Protein AF-0000000067000518 (afdb_homodimer)

Radius of gyration: 17.2 Å; Cα contacts (8 Å, |Δi|>4): 431; chains: 2; bounding box: 37×49×41 Å

Structure (mmCIF, N/CA/C/O backbone):
data_AF-0000000067000518-model_v1
#
loop_
_entity.id
_entity.type
_entity.pdbx_description
1 polymer 'Stress responsive A/B barrel domain protein'
#
loop_
_atom_site.group_PDB
_atom_site.id
_atom_site.type_symbol
_atom_site.label_atom_id
_atom_site.label_alt_id
_atom_site.label_comp_id
_atom_site.label_asym_id
_atom_site.label_entity_id
_atom_site.label_seq_id
_atom_site.pdbx_PDB_ins_code
_atom_site.Cartn_x
_atom_site.Cartn_y
_atom_site.Cartn_z
_atom_site.occupancy
_atom_site.B_iso_or_equiv
_atom_site.auth_seq_id
_atom_site.auth_comp_id
_atom_site.auth_asym_id
_atom_site.auth_atom_id
_atom_site.pdbx_PDB_model_num
ATOM 1 N N . MET A 1 1 ? 14.891 7.277 -19.719 1 39.06 1 MET A N 1
ATOM 2 C CA . MET A 1 1 ? 15.07 6.496 -18.484 1 39.06 1 MET A CA 1
ATOM 3 C C . MET A 1 1 ? 13.836 6.594 -17.594 1 39.06 1 MET A C 1
ATOM 5 O O . MET A 1 1 ? 13.359 7.691 -17.312 1 39.06 1 MET A O 1
ATOM 9 N N . SER A 1 2 ? 12.891 5.719 -17.641 1 51.25 2 SER A N 1
ATOM 10 C CA . SER A 1 2 ? 11.578 5.938 -17.047 1 51.25 2 SER A CA 1
ATOM 11 C C . SER A 1 2 ? 11.703 6.445 -15.609 1 51.25 2 SER A C 1
ATOM 13 O O . SER A 1 2 ? 12.422 5.863 -14.797 1 51.25 2 SER A O 1
ATOM 15 N N . SER A 1 3 ? 11.578 7.727 -15.359 1 66.69 3 SER A N 1
ATOM 16 C CA . SER A 1 3 ? 11.867 8.391 -14.094 1 66.69 3 SER A CA 1
ATOM 17 C C . SER A 1 3 ? 11.078 7.766 -12.945 1 66.69 3 SER A C 1
ATOM 19 O O . SER A 1 3 ? 9.867 7.566 -13.055 1 66.69 3 SER A O 1
ATOM 21 N N . LYS A 1 4 ? 11.742 7.141 -11.945 1 87.31 4 LYS A N 1
ATOM 22 C CA . LYS A 1 4 ? 11.156 6.457 -10.797 1 87.31 4 LYS A CA 1
ATOM 23 C C . LYS A 1 4 ? 10.547 7.457 -9.82 1 87.31 4 LYS A C 1
ATOM 25 O O . LYS A 1 4 ? 11.055 8.57 -9.664 1 87.31 4 LYS A O 1
ATOM 30 N N . THR A 1 5 ? 9.344 7.074 -9.398 1 94.81 5 THR A N 1
ATOM 31 C CA . THR A 1 5 ? 8.734 7.832 -8.312 1 94.81 5 THR A CA 1
ATOM 32 C C . THR A 1 5 ? 8.945 7.125 -6.98 1 94.81 5 THR A C 1
ATOM 34 O O . THR A 1 5 ? 9.344 5.961 -6.941 1 94.81 5 THR A O 1
ATOM 37 N N . VAL A 1 6 ? 8.82 7.898 -5.941 1 96.38 6 VAL A N 1
ATOM 38 C CA . VAL A 1 6 ? 8.836 7.348 -4.59 1 96.38 6 VAL A CA 1
ATOM 39 C C . VAL A 1 6 ? 7.41 7.273 -4.043 1 96.38 6 VAL A C 1
ATOM 41 O O . VAL A 1 6 ? 6.68 8.266 -4.059 1 96.38 6 VAL A O 1
ATOM 44 N N . LYS A 1 7 ? 7.066 6.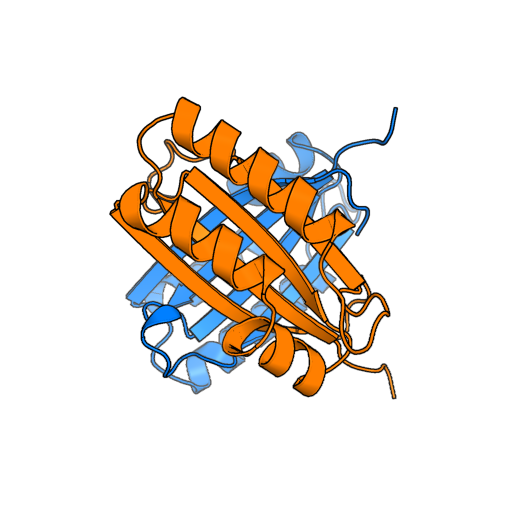117 -3.607 1 97.38 7 LYS A N 1
ATOM 45 C CA . LYS A 1 7 ? 5.738 5.934 -3.023 1 97.38 7 LYS A CA 1
ATOM 46 C C . LYS A 1 7 ? 5.836 5.555 -1.549 1 97.38 7 LYS A C 1
ATOM 48 O O . LYS A 1 7 ? 6.73 4.809 -1.151 1 97.38 7 LYS A O 1
ATOM 53 N N . ARG A 1 8 ? 4.934 6.129 -0.822 1 98.12 8 ARG A N 1
ATOM 54 C CA . ARG A 1 8 ? 4.777 5.789 0.588 1 98.12 8 ARG A CA 1
ATOM 55 C C . ARG A 1 8 ? 3.373 5.27 0.874 1 98.12 8 ARG A C 1
ATOM 57 O O . ARG A 1 8 ? 2.385 5.953 0.592 1 98.12 8 ARG A O 1
ATOM 64 N N . ILE A 1 9 ? 3.328 4.062 1.404 1 98.62 9 ILE A N 1
ATOM 65 C CA . ILE A 1 9 ? 2.086 3.508 1.934 1 98.62 9 ILE A CA 1
ATOM 66 C C . ILE A 1 9 ? 2.1 3.578 3.459 1 98.62 9 ILE A C 1
ATOM 68 O O . ILE A 1 9 ? 3.031 3.088 4.102 1 98.62 9 ILE A O 1
ATOM 72 N N . THR A 1 10 ? 1.125 4.254 3.996 1 98.81 10 THR A N 1
ATOM 73 C CA . THR A 1 10 ? 0.939 4.238 5.445 1 98.81 10 THR A CA 1
ATOM 74 C C . THR A 1 10 ? -0.337 3.49 5.816 1 98.81 10 THR A C 1
ATOM 76 O O . THR A 1 10 ? -1.392 3.713 5.219 1 98.81 10 THR A O 1
ATOM 79 N N . LEU A 1 11 ? -0.173 2.598 6.719 1 98.88 11 LEU A N 1
ATOM 80 C CA . LEU A 1 11 ? -1.284 1.829 7.27 1 98.88 11 LEU A CA 1
ATOM 81 C C . LEU A 1 11 ? -1.553 2.221 8.719 1 98.88 11 LEU A C 1
ATOM 83 O O . LEU A 1 11 ? -0.617 2.404 9.5 1 98.88 11 LEU A O 1
ATOM 87 N N . PHE A 1 12 ? -2.857 2.348 9.062 1 98.88 12 PHE A N 1
ATOM 88 C CA . PHE A 1 12 ? -3.209 2.748 10.422 1 98.88 12 PHE A CA 1
ATOM 89 C C . PHE A 1 12 ? -4.195 1.764 11.039 1 98.88 12 PHE A C 1
ATOM 91 O O . PHE A 1 12 ? -5.109 1.285 10.359 1 98.88 12 PHE A O 1
ATOM 98 N N . LYS A 1 13 ? -3.973 1.48 12.297 1 98.81 13 LYS A N 1
ATOM 99 C CA . LYS A 1 13 ? -4.996 0.883 13.148 1 98.81 13 LYS A CA 1
ATOM 100 C C . LYS A 1 13 ? -5.711 1.947 13.977 1 98.81 13 LYS A C 1
ATOM 102 O O . LYS A 1 13 ? -5.172 2.436 14.969 1 98.81 13 LYS A O 1
ATOM 107 N N . ILE A 1 14 ? -6.859 2.336 13.531 1 98.81 14 ILE A N 1
ATOM 108 C CA . ILE A 1 14 ? -7.691 3.318 14.211 1 98.81 14 ILE A CA 1
ATOM 109 C C . ILE A 1 14 ? -9.016 2.676 14.625 1 98.81 14 ILE A C 1
ATOM 111 O O . ILE A 1 14 ? -9.852 2.365 13.781 1 98.81 14 ILE A O 1
ATOM 115 N N . PRO A 1 15 ? -9.234 2.504 15.922 1 97.81 15 PRO A N 1
ATOM 116 C CA . PRO A 1 15 ? -10.375 1.711 16.391 1 97.81 15 PRO A CA 1
ATOM 117 C C . PRO A 1 15 ? -11.711 2.422 16.172 1 97.81 15 PRO A C 1
ATOM 119 O O . PRO A 1 15 ? -12.719 1.778 15.867 1 97.81 15 PRO A O 1
ATOM 122 N N . LYS A 1 16 ? -11.758 3.74 16.312 1 98.19 16 LYS A N 1
ATOM 123 C CA . LYS A 1 16 ? -13.031 4.465 16.281 1 98.19 16 LYS A CA 1
ATOM 124 C C . LYS A 1 16 ? -13.32 5 14.891 1 98.19 16 LYS A C 1
ATOM 126 O O . LYS A 1 16 ? -12.5 5.719 14.312 1 98.19 16 LYS A O 1
ATOM 131 N N . GLU A 1 17 ? -14.461 4.73 14.438 1 97.31 17 GLU A N 1
ATOM 132 C CA . GLU A 1 17 ? -14.891 5.184 13.117 1 97.31 17 GLU A CA 1
ATOM 133 C C . GLU A 1 17 ? -14.836 6.703 13.008 1 97.31 17 GLU A C 1
ATOM 135 O O . GLU A 1 17 ? -14.445 7.246 11.977 1 97.31 17 GLU A O 1
ATOM 140 N N . GLU A 1 18 ? -15.234 7.363 14.023 1 98.31 18 GLU A N 1
ATOM 141 C CA . GLU A 1 18 ? -15.219 8.82 14.016 1 98.31 18 GLU A CA 1
ATOM 142 C C . GLU A 1 18 ? -13.797 9.359 13.859 1 98.31 18 GLU A C 1
ATOM 144 O O . GLU A 1 18 ? -13.586 10.406 13.25 1 98.31 18 GLU A O 1
ATOM 149 N N . ASP A 1 19 ? -12.852 8.648 14.414 1 98.69 19 ASP A N 1
ATOM 150 C CA . ASP A 1 19 ? -11.453 9.039 14.281 1 98.69 19 ASP A CA 1
ATOM 151 C C . ASP A 1 19 ? -10.945 8.812 12.859 1 98.69 19 ASP A C 1
ATOM 153 O O . ASP A 1 19 ? -10.117 9.57 12.359 1 98.69 19 ASP A O 1
ATOM 157 N N . ILE A 1 20 ? -11.453 7.789 12.211 1 98.69 20 ILE A N 1
ATOM 158 C CA . ILE A 1 20 ? -11.102 7.562 10.812 1 98.69 20 ILE A CA 1
ATOM 159 C C . ILE A 1 20 ? -11.633 8.703 9.953 1 98.69 20 ILE A C 1
ATOM 161 O O . ILE A 1 20 ? -10.914 9.242 9.109 1 98.69 20 ILE A O 1
ATOM 165 N N . ASP A 1 21 ? -12.859 9.125 10.188 1 98.56 21 ASP A N 1
ATOM 166 C CA . ASP A 1 21 ? -13.43 10.258 9.469 1 98.56 21 ASP A CA 1
ATOM 167 C C . ASP A 1 21 ? -12.562 11.508 9.641 1 98.56 21 ASP A C 1
ATOM 169 O O . ASP A 1 21 ? -12.305 12.219 8.672 1 98.56 21 ASP A O 1
ATOM 173 N N . GLY A 1 22 ? -12.219 11.711 10.875 1 98.62 22 GLY A N 1
ATOM 174 C CA . GLY A 1 22 ? -11.359 12.852 11.148 1 98.62 22 GLY A CA 1
ATOM 175 C C . GLY A 1 22 ? -10.023 12.781 10.438 1 98.62 22 GLY A C 1
ATOM 176 O O . GLY A 1 22 ? -9.547 13.781 9.906 1 98.62 22 GLY A O 1
ATOM 177 N N . ALA A 1 23 ? -9.43 11.617 10.43 1 98.69 23 ALA A N 1
ATOM 178 C CA . ALA A 1 23 ? -8.148 11.43 9.758 1 98.69 23 ALA A CA 1
ATOM 179 C C . ALA A 1 23 ? -8.273 11.672 8.258 1 98.69 23 ALA A C 1
ATOM 181 O O . ALA A 1 23 ? -7.41 12.312 7.652 1 98.69 23 ALA A O 1
ATOM 182 N N . LEU A 1 24 ? -9.352 11.188 7.676 1 98.38 24 LEU A N 1
ATOM 183 C CA . LEU A 1 24 ? -9.586 11.383 6.25 1 98.38 24 LEU A CA 1
ATOM 184 C C . LEU A 1 24 ? -9.75 12.867 5.93 1 98.38 24 LEU A C 1
ATOM 186 O O . LEU A 1 24 ? -9.266 13.344 4.898 1 98.38 24 LEU A O 1
ATOM 190 N N . ALA A 1 25 ? -10.43 13.578 6.809 1 98.31 25 ALA A N 1
ATOM 191 C CA . ALA A 1 25 ? -10.562 15.023 6.641 1 98.31 25 ALA A CA 1
ATOM 192 C C . ALA A 1 25 ? -9.203 15.711 6.707 1 98.31 25 ALA A C 1
ATOM 194 O O . ALA A 1 25 ? -8.938 16.641 5.945 1 98.31 25 ALA A O 1
ATOM 195 N N . GLN A 1 26 ? -8.352 15.266 7.629 1 98.25 26 GLN A N 1
ATOM 196 C CA . GLN A 1 26 ? -7.008 15.836 7.734 1 98.25 26 GLN A CA 1
ATOM 197 C C . GLN A 1 26 ? -6.203 15.578 6.465 1 98.25 26 GLN A C 1
ATOM 199 O O . GLN A 1 26 ? -5.41 16.422 6.047 1 98.25 26 GLN A O 1
ATOM 204 N N . TYR A 1 27 ? -6.383 14.453 5.812 1 98.38 27 TYR A N 1
ATOM 205 C CA . TYR A 1 27 ? -5.695 14.164 4.559 1 98.38 27 TYR A CA 1
ATOM 206 C C . TYR A 1 27 ? -6.184 15.086 3.445 1 98.38 27 TYR A C 1
ATOM 208 O O . TYR A 1 27 ? -5.414 15.453 2.553 1 98.38 27 TYR A O 1
ATOM 216 N N . GLU A 1 28 ? -7.473 15.406 3.457 1 97.19 28 GLU A N 1
ATOM 217 C CA . GLU A 1 28 ? -7.98 16.391 2.504 1 97.19 28 GLU A CA 1
ATOM 218 C C . GLU A 1 28 ? -7.297 17.734 2.691 1 97.19 28 GLU A C 1
ATOM 220 O O . GLU A 1 28 ? -6.922 18.391 1.716 1 97.19 28 GLU A O 1
ATOM 225 N N . ILE A 1 29 ? -7.133 18.156 3.949 1 97.44 29 ILE A N 1
ATOM 226 C CA . ILE A 1 29 ? -6.441 19.391 4.262 1 97.44 29 ILE A CA 1
ATOM 227 C C . ILE A 1 29 ? -4.992 19.312 3.777 1 97.44 29 ILE A C 1
ATOM 229 O O . ILE A 1 29 ? -4.484 20.25 3.162 1 97.44 29 ILE A O 1
ATOM 233 N N . LEU A 1 30 ? -4.336 18.188 3.998 1 97.5 30 LEU A N 1
ATOM 234 C CA . LEU A 1 30 ? -2.967 17.984 3.547 1 97.5 30 LEU A CA 1
ATOM 235 C C . LEU A 1 30 ? -2.852 18.188 2.041 1 97.5 30 LEU A C 1
ATOM 237 O O . LEU A 1 30 ? -1.979 18.922 1.577 1 97.5 30 LEU A O 1
ATOM 241 N N . ARG A 1 31 ? -3.754 17.609 1.284 1 95.31 31 ARG A N 1
ATOM 242 C CA . ARG A 1 31 ? -3.715 17.688 -0.172 1 95.31 31 ARG A CA 1
ATOM 243 C C . ARG A 1 31 ? -3.846 19.141 -0.648 1 95.31 31 ARG A C 1
ATOM 245 O O . ARG A 1 31 ? -3.254 19.516 -1.66 1 95.31 31 ARG A O 1
ATOM 252 N N . SER A 1 32 ? -4.523 19.891 0.114 1 95.44 32 SER A N 1
ATOM 253 C CA . SER A 1 32 ? -4.82 21.266 -0.307 1 95.44 32 SER A CA 1
ATOM 254 C C . SER A 1 32 ? -3.773 22.234 0.211 1 95.44 32 SER A C 1
ATOM 256 O O . SER A 1 32 ? -3.676 23.375 -0.277 1 95.44 32 SER A O 1
ATOM 258 N N . THR A 1 33 ? -2.936 21.781 1.192 1 96.12 33 THR A N 1
ATOM 259 C CA . THR A 1 33 ? -2.117 22.781 1.861 1 96.12 33 THR A CA 1
ATOM 260 C C . THR A 1 33 ? -0.64 22.406 1.799 1 96.12 33 THR A C 1
ATOM 262 O O . THR A 1 33 ? 0.231 23.234 2.055 1 96.12 33 THR A O 1
ATOM 265 N N . ALA A 1 34 ? -0.348 21.188 1.471 1 96.38 34 ALA A N 1
ATOM 266 C CA . ALA A 1 34 ? 1.048 20.766 1.434 1 96.38 34 ALA A CA 1
ATOM 267 C C . ALA A 1 34 ? 1.803 21.453 0.3 1 96.38 34 ALA A C 1
ATOM 269 O O . ALA A 1 34 ? 1.464 21.281 -0.874 1 96.38 34 ALA A O 1
ATOM 270 N N . GLN A 1 35 ? 2.844 22.219 0.711 1 95.62 35 GLN A N 1
ATOM 271 C CA . GLN A 1 35 ? 3.658 22.938 -0.263 1 95.62 35 GLN A CA 1
ATOM 272 C C . GLN A 1 35 ? 5.129 22.938 0.148 1 95.62 35 GLN A C 1
ATOM 274 O O . GLN A 1 35 ? 5.445 22.922 1.339 1 95.62 35 GLN A O 1
ATOM 279 N N . LYS A 1 36 ? 5.914 22.891 -0.777 1 95.81 36 LYS A N 1
ATOM 280 C CA . LYS A 1 36 ? 7.352 23.109 -0.661 1 95.81 36 LYS A CA 1
ATOM 281 C C . LYS A 1 36 ? 7.793 24.328 -1.46 1 95.81 36 LYS A C 1
ATOM 283 O O . LYS A 1 36 ? 7.641 24.375 -2.684 1 95.81 36 LYS A O 1
ATOM 288 N N . ASP A 1 37 ? 8.281 25.297 -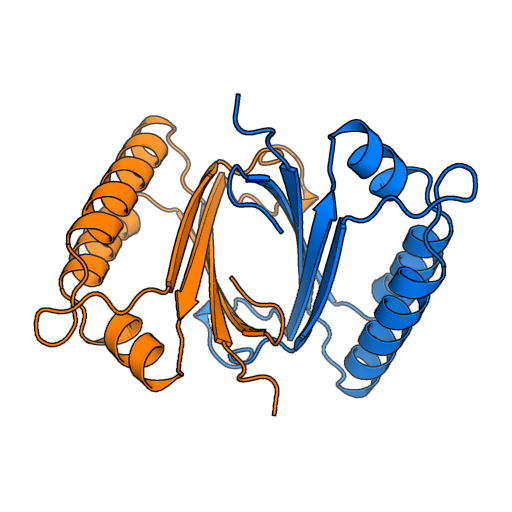0.768 1 94.06 37 ASP A N 1
ATOM 289 C CA . ASP A 1 37 ? 8.656 26.562 -1.391 1 94.06 37 ASP A CA 1
ATOM 290 C C . ASP A 1 37 ? 7.484 27.188 -2.146 1 94.06 37 ASP A C 1
ATOM 292 O O . ASP A 1 37 ? 7.641 27.625 -3.285 1 94.06 37 ASP A O 1
ATOM 296 N N . GLY A 1 38 ? 6.289 27.047 -1.615 1 93.5 38 GLY A N 1
ATOM 297 C CA . GLY A 1 38 ? 5.09 27.656 -2.148 1 93.5 38 GLY A CA 1
ATOM 298 C C . GLY A 1 38 ? 4.488 26.891 -3.311 1 93.5 38 GLY A C 1
ATOM 299 O O . GLY A 1 38 ? 3.533 27.359 -3.939 1 93.5 38 GLY A O 1
ATOM 300 N N . LYS A 1 39 ? 5.016 25.734 -3.586 1 95.5 39 LYS A N 1
ATOM 301 C CA . LYS A 1 39 ? 4.539 24.953 -4.727 1 95.5 39 LYS A CA 1
ATOM 302 C C . LYS A 1 39 ? 4.141 23.531 -4.301 1 95.5 39 LYS A C 1
ATOM 304 O O . LYS A 1 39 ? 4.742 22.969 -3.391 1 95.5 39 LYS A O 1
ATOM 309 N N . PRO A 1 40 ? 3.094 23.078 -5.082 1 95.25 40 PRO A N 1
ATOM 310 C CA . PRO A 1 40 ? 2.777 21.672 -4.824 1 95.25 40 PRO A CA 1
ATOM 311 C C . PRO A 1 40 ? 3.943 20.734 -5.137 1 95.25 40 PRO A C 1
ATOM 313 O O . PRO A 1 40 ? 4.688 20.969 -6.094 1 95.25 40 PRO A O 1
ATOM 316 N N . TYR A 1 41 ? 4.129 19.672 -4.316 1 96.5 41 TYR A N 1
ATOM 317 C CA . TYR A 1 4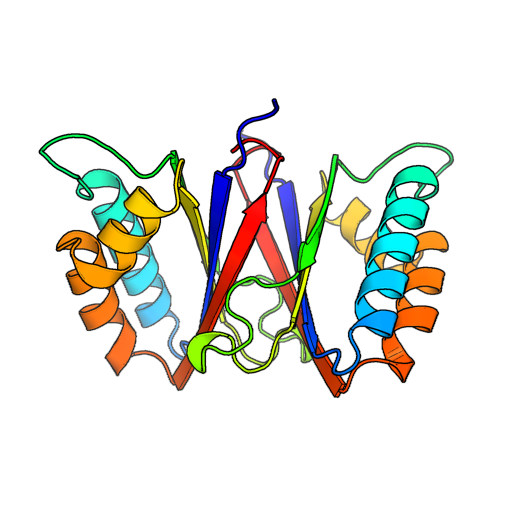1 ? 5.238 18.75 -4.559 1 96.5 41 TYR A CA 1
ATOM 318 C C . TYR A 1 41 ? 4.781 17.312 -4.438 1 96.5 41 TYR A C 1
ATOM 320 O O . TYR A 1 41 ? 5.527 16.391 -4.773 1 96.5 41 TYR A O 1
ATOM 328 N N . ILE A 1 42 ? 3.625 17.062 -3.881 1 96.19 42 ILE A N 1
ATOM 329 C CA . ILE A 1 42 ? 3.014 15.75 -3.865 1 96.19 42 ILE A CA 1
ATOM 330 C C . ILE A 1 42 ? 2.338 15.469 -5.207 1 96.19 42 ILE A C 1
ATOM 332 O O . ILE A 1 42 ? 1.47 16.234 -5.641 1 96.19 42 ILE A O 1
ATOM 336 N N . ILE A 1 43 ? 2.721 14.391 -5.836 1 94.56 43 ILE A N 1
ATOM 337 C CA . ILE A 1 43 ? 2.162 14.039 -7.137 1 94.56 43 ILE A CA 1
ATOM 338 C C . ILE A 1 43 ? 0.719 13.57 -6.969 1 94.56 43 ILE A C 1
ATOM 340 O O . ILE A 1 43 ? -0.166 13.992 -7.719 1 94.56 43 ILE A O 1
ATOM 344 N N . SER A 1 44 ? 0.518 12.719 -6.059 1 94.44 44 SER A N 1
ATOM 345 C CA . SER A 1 44 ? -0.824 12.234 -5.75 1 94.44 44 SER A CA 1
ATOM 346 C C . SER A 1 44 ? -0.899 11.664 -4.336 1 94.44 44 SER A C 1
ATOM 348 O O . SER A 1 44 ? 0.122 11.289 -3.762 1 94.44 44 SER A O 1
ATOM 350 N N . ASN A 1 45 ? -2.037 11.766 -3.791 1 96 45 ASN A N 1
ATOM 351 C CA . ASN A 1 45 ? -2.346 11.195 -2.484 1 96 45 ASN A CA 1
ATOM 352 C C . ASN A 1 45 ? -3.75 10.594 -2.453 1 96 45 ASN A C 1
ATOM 354 O O . ASN A 1 45 ? -4.707 11.219 -2.912 1 96 45 ASN A O 1
ATOM 358 N N . GLU A 1 46 ? -3.832 9.43 -2.008 1 96 46 GLU A N 1
ATOM 359 C CA . GLU A 1 46 ? -5.125 8.828 -1.7 1 96 46 GLU A CA 1
ATOM 360 C C . GLU A 1 46 ? -5.148 8.266 -0.282 1 96 46 GLU A C 1
ATOM 362 O O . GLU A 1 46 ? -4.18 7.652 0.164 1 96 46 GLU A O 1
ATOM 367 N N . ALA A 1 47 ? -6.195 8.57 0.421 1 97.75 47 ALA A N 1
ATOM 368 C CA . ALA A 1 47 ? -6.453 8.039 1.76 1 97.75 47 ALA A CA 1
ATOM 369 C C . ALA A 1 47 ? -7.875 7.504 1.873 1 97.75 47 ALA A C 1
ATOM 371 O O . ALA A 1 47 ? -8.828 8.148 1.428 1 97.75 47 ALA A O 1
ATOM 372 N N . THR A 1 48 ? -8.023 6.32 2.379 1 98 48 THR A N 1
ATOM 373 C CA . THR A 1 48 ? -9.336 5.703 2.439 1 98 48 THR A CA 1
ATOM 374 C C . THR A 1 48 ? -9.367 4.59 3.482 1 98 48 THR A C 1
ATOM 376 O O . THR A 1 48 ? -8.336 4.246 4.059 1 98 48 THR A O 1
ATOM 379 N N . ARG A 1 49 ? -10.578 4.105 3.711 1 98.19 49 ARG A N 1
ATOM 380 C CA . ARG A 1 49 ? -10.766 2.967 4.605 1 98.19 49 ARG A CA 1
ATOM 381 C C . ARG A 1 49 ? -10.297 1.673 3.943 1 98.19 49 ARG A C 1
ATOM 383 O O . ARG A 1 49 ? -10.469 1.49 2.736 1 98.19 49 ARG A O 1
ATOM 390 N N . VAL A 1 50 ? -9.703 0.854 4.797 1 98.44 50 VAL A N 1
ATOM 391 C CA . VAL A 1 50 ? -9.461 -0.529 4.395 1 98.44 50 VAL A CA 1
ATOM 392 C C . VAL A 1 50 ? -10.789 -1.278 4.316 1 98.44 50 VAL A C 1
ATOM 394 O O . VAL A 1 50 ? -11.57 -1.279 5.27 1 98.44 50 VAL A O 1
ATOM 397 N N . THR A 1 51 ? -11.016 -1.967 3.174 1 97.44 51 THR A N 1
ATOM 398 C CA . THR A 1 51 ? -12.328 -2.568 2.961 1 97.44 51 THR A CA 1
ATOM 399 C C . THR A 1 51 ? -12.391 -3.967 3.568 1 97.44 51 THR A C 1
ATOM 401 O O . THR A 1 51 ? -13.469 -4.52 3.764 1 97.44 51 THR A O 1
ATOM 404 N N . ASN A 1 52 ? -11.289 -4.52 3.877 1 97.69 52 ASN A N 1
ATOM 405 C CA . ASN A 1 52 ? -11.273 -5.848 4.48 1 97.69 52 ASN A CA 1
ATOM 406 C C . ASN A 1 52 ? -10.742 -5.809 5.91 1 97.69 52 ASN A C 1
ATOM 408 O O . ASN A 1 52 ? -10.023 -6.719 6.332 1 97.69 52 ASN A O 1
ATOM 412 N N . SER A 1 53 ? -11.094 -4.812 6.664 1 96.44 53 SER A N 1
ATOM 413 C CA . SER A 1 53 ? -10.523 -4.594 7.988 1 96.44 53 SER A CA 1
ATOM 414 C C . SER A 1 53 ? -10.914 -5.715 8.945 1 96.44 53 SER A C 1
ATOM 416 O O . SER A 1 53 ? -10.242 -5.93 9.961 1 96.44 53 SER A O 1
ATOM 418 N N . SER A 1 54 ? -11.961 -6.457 8.688 1 96.25 54 SER A N 1
ATOM 419 C CA . SER A 1 54 ? -12.398 -7.551 9.547 1 96.2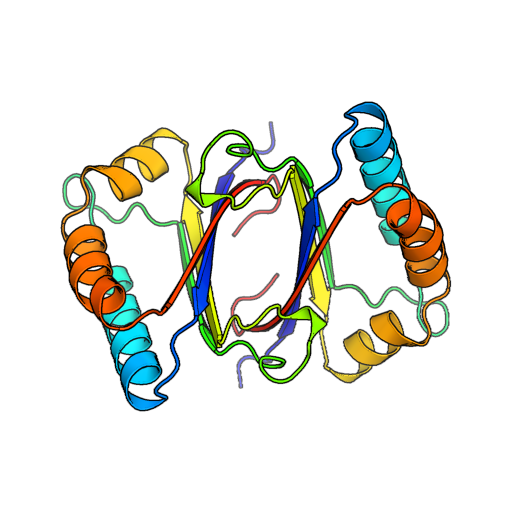5 54 SER A CA 1
ATOM 420 C C . SER A 1 54 ? -11.695 -8.852 9.188 1 96.25 54 SER A C 1
ATOM 422 O O . SER A 1 54 ? -11.781 -9.836 9.93 1 96.25 54 SER A O 1
ATOM 424 N N . ASP A 1 55 ? -11.062 -8.875 8.055 1 96.56 55 ASP A N 1
ATOM 425 C CA . ASP A 1 55 ? -10.266 -10.016 7.621 1 96.56 55 ASP A CA 1
ATOM 426 C C . ASP A 1 55 ? -8.945 -10.086 8.383 1 96.56 55 ASP A C 1
ATOM 428 O O . ASP A 1 55 ? -8.25 -9.078 8.523 1 96.56 55 ASP A O 1
ATOM 432 N N . GLU A 1 56 ? -8.602 -11.281 8.898 1 97.31 56 GLU A N 1
ATOM 433 C CA . GLU A 1 56 ? -7.367 -11.438 9.656 1 97.31 56 GLU A CA 1
ATOM 434 C C . GLU A 1 56 ? -6.148 -11.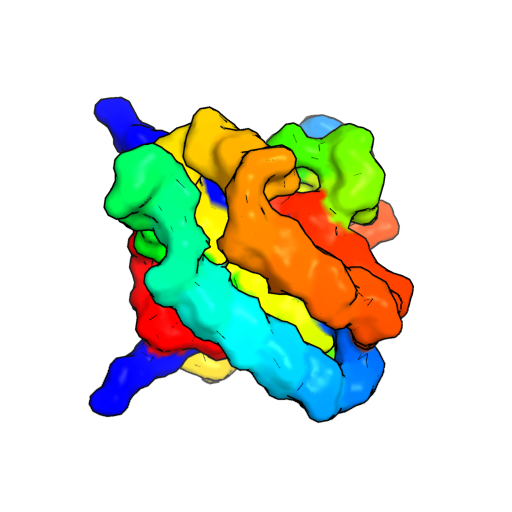062 8.82 1 97.31 56 GLU A C 1
ATOM 436 O O . GLU A 1 56 ? -5.133 -10.617 9.352 1 97.31 56 GLU A O 1
ATOM 441 N N . ARG A 1 57 ? -6.27 -11.195 7.523 1 97.62 57 ARG A N 1
ATOM 442 C CA . ARG A 1 57 ? -5.141 -10.914 6.645 1 97.62 57 ARG A CA 1
ATOM 443 C C . ARG A 1 57 ? -4.797 -9.43 6.652 1 97.62 57 ARG A C 1
ATOM 445 O O . ARG A 1 57 ? -3.684 -9.039 6.289 1 97.62 57 ARG A O 1
ATOM 452 N N . ALA A 1 58 ? -5.762 -8.586 7.023 1 98.38 58 ALA A N 1
ATOM 453 C CA . ALA A 1 58 ? -5.535 -7.141 7.074 1 98.38 58 ALA A CA 1
ATOM 454 C C . ALA A 1 58 ? -4.711 -6.758 8.305 1 98.38 58 ALA A C 1
ATOM 456 O O . ALA A 1 58 ? -4.246 -5.621 8.414 1 98.38 58 ALA A O 1
ATOM 457 N N . GLN A 1 59 ? -4.543 -7.633 9.234 1 98.12 59 GLN A N 1
ATOM 458 C CA . GLN A 1 59 ? -3.703 -7.469 10.414 1 98.12 59 GLN A CA 1
ATOM 459 C C . GLN A 1 59 ? -4.184 -6.305 11.273 1 98.12 59 GLN A C 1
ATOM 461 O O . GLN A 1 59 ? -3.371 -5.578 11.859 1 98.12 59 GLN A O 1
ATOM 466 N N . GLY A 1 60 ? -5.426 -5.977 11.242 1 98.06 60 GLY A N 1
ATOM 467 C CA . GLY A 1 60 ? -6.023 -4.988 12.133 1 98.06 60 GLY A CA 1
ATOM 468 C C . GLY A 1 60 ? -5.965 -3.578 11.57 1 98.06 60 GLY A C 1
ATOM 469 O O . GLY A 1 60 ? -6.418 -2.631 12.219 1 98.06 60 GLY A O 1
ATOM 470 N N . TYR A 1 61 ? -5.426 -3.434 10.391 1 98.81 61 TYR A N 1
ATOM 471 C CA . TYR A 1 61 ? -5.383 -2.105 9.781 1 98.81 61 TYR A CA 1
ATOM 472 C C . TYR A 1 61 ? -6.762 -1.684 9.289 1 98.81 61 TYR A C 1
ATOM 474 O O . TYR A 1 61 ? -7.484 -2.482 8.688 1 98.81 61 TYR A O 1
ATOM 482 N N . THR A 1 62 ? -7.109 -0.398 9.492 1 98.81 62 THR A N 1
ATOM 483 C CA . THR A 1 62 ? -8.461 0.067 9.219 1 98.81 62 THR A CA 1
ATOM 484 C C . THR A 1 62 ? -8.453 1.195 8.188 1 98.81 62 THR A C 1
ATOM 486 O O . THR A 1 62 ? -9.484 1.518 7.602 1 98.81 62 THR A O 1
ATOM 489 N N . MET A 1 63 ? -7.34 1.802 7.992 1 98.75 63 MET A N 1
ATOM 490 C CA . MET A 1 63 ? -7.172 2.934 7.082 1 98.75 63 MET A CA 1
ATOM 491 C C . MET A 1 63 ? -5.789 2.914 6.438 1 98.75 63 MET A C 1
ATOM 493 O O . MET A 1 63 ? -4.836 2.4 7.023 1 98.75 63 MET A O 1
ATOM 497 N N . LEU A 1 64 ? -5.746 3.42 5.238 1 98.81 64 LEU A N 1
ATOM 498 C CA . LEU A 1 64 ? -4.457 3.533 4.57 1 98.81 64 LEU A CA 1
ATOM 499 C C . LEU A 1 64 ? -4.34 4.863 3.83 1 98.81 64 LEU A C 1
ATOM 501 O O . LEU A 1 64 ? -5.352 5.512 3.553 1 98.81 64 LEU A O 1
ATOM 505 N N . ALA A 1 65 ? -3.164 5.234 3.553 1 98.5 65 ALA A N 1
ATOM 506 C CA . ALA A 1 65 ? -2.842 6.352 2.67 1 98.5 65 ALA A CA 1
ATOM 507 C C . ALA A 1 65 ? -1.68 6.004 1.744 1 98.5 65 ALA A C 1
ATOM 509 O O . ALA A 1 65 ? -0.705 5.379 2.17 1 98.5 65 ALA A O 1
ATOM 510 N N . VAL A 1 66 ? -1.83 6.336 0.49 1 97.5 66 VAL A N 1
ATOM 511 C CA . VAL A 1 66 ? -0.763 6.215 -0.498 1 97.5 66 VAL A CA 1
ATOM 512 C C . VAL A 1 66 ? -0.371 7.602 -1.009 1 97.5 66 VAL A C 1
ATOM 514 O O . VAL A 1 66 ? -1.21 8.336 -1.534 1 97.5 66 VAL A O 1
ATOM 517 N N . THR A 1 67 ? 0.861 7.934 -0.847 1 96.94 67 THR A N 1
ATOM 518 C CA . THR A 1 67 ? 1.379 9.211 -1.324 1 96.94 67 THR A CA 1
ATOM 519 C C . THR A 1 67 ? 2.535 8.992 -2.297 1 96.94 67 THR A C 1
ATOM 521 O O . THR A 1 67 ? 3.41 8.164 -2.055 1 96.94 67 THR A O 1
ATOM 524 N N . VAL A 1 68 ? 2.535 9.734 -3.377 1 96.12 68 VAL A N 1
ATOM 525 C CA . VAL A 1 68 ? 3.531 9.594 -4.434 1 96.12 68 VAL A CA 1
ATOM 526 C C . VAL A 1 68 ? 4.328 10.891 -4.566 1 96.12 68 VAL A C 1
ATOM 528 O O . VAL A 1 68 ? 3.754 11.977 -4.625 1 96.12 68 VAL A O 1
ATOM 531 N N . PHE A 1 69 ? 5.613 10.695 -4.641 1 96.38 69 PHE A N 1
ATOM 532 C CA . PHE A 1 69 ? 6.555 11.805 -4.773 1 96.38 69 PHE A CA 1
ATOM 533 C C . PHE A 1 69 ? 7.398 11.648 -6.031 1 96.38 69 PHE A C 1
ATOM 535 O O . PHE A 1 69 ? 7.691 10.531 -6.457 1 96.38 69 PHE A O 1
ATOM 542 N N . LYS A 1 70 ? 7.805 12.727 -6.547 1 93.56 70 LYS A N 1
ATOM 543 C CA . LYS A 1 70 ? 8.625 12.703 -7.754 1 93.56 70 LYS A CA 1
ATOM 544 C C . LYS A 1 70 ? 10.062 12.289 -7.438 1 93.56 70 LYS A C 1
ATOM 546 O O . LYS A 1 70 ? 10.789 11.812 -8.312 1 93.56 70 LYS A O 1
ATOM 551 N N . SER A 1 71 ? 10.492 12.547 -6.152 1 93.75 71 SER A N 1
ATOM 552 C CA . SER A 1 71 ? 11.883 12.305 -5.797 1 93.75 71 SER A CA 1
ATOM 553 C C . SER A 1 71 ? 12.023 11.969 -4.316 1 93.75 71 SER A C 1
ATOM 555 O O . SER A 1 71 ? 11.109 12.203 -3.529 1 93.75 71 SER A O 1
ATOM 557 N N . ARG A 1 72 ? 13.18 11.406 -3.998 1 95.06 72 ARG A N 1
ATOM 558 C CA . ARG A 1 72 ? 13.516 11.141 -2.604 1 95.06 72 ARG A CA 1
ATOM 559 C C . ARG A 1 72 ? 13.578 12.43 -1.797 1 95.06 72 ARG A C 1
ATOM 561 O O . ARG A 1 72 ? 13.203 12.453 -0.623 1 95.06 72 ARG A O 1
ATOM 568 N N . GLU A 1 73 ? 14.039 13.484 -2.443 1 95.81 73 GLU A N 1
ATOM 569 C CA . GLU A 1 73 ? 14.109 14.781 -1.772 1 95.81 73 GLU A CA 1
ATOM 570 C C . GLU A 1 73 ? 12.727 15.273 -1.366 1 95.81 73 GLU A C 1
ATOM 572 O O . GLU A 1 73 ? 12.531 15.758 -0.249 1 95.81 73 GLU A O 1
ATOM 577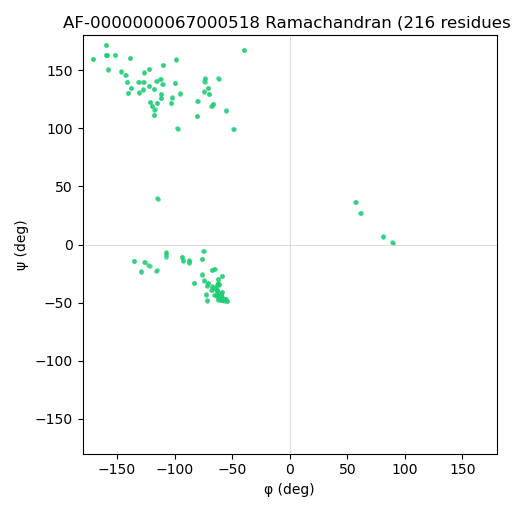 N N . ASP A 1 74 ? 11.797 15.148 -2.248 1 96.56 74 ASP A N 1
ATOM 578 C CA . ASP A 1 74 ? 10.43 15.547 -1.934 1 96.56 74 ASP A CA 1
ATOM 579 C C . ASP A 1 74 ? 9.859 14.695 -0.796 1 96.56 74 ASP A C 1
ATOM 581 O O . ASP A 1 74 ? 9.188 15.219 0.094 1 96.56 74 ASP A O 1
ATOM 585 N N . PHE A 1 75 ? 10.172 13.438 -0.816 1 97.12 75 PHE A N 1
ATOM 586 C CA . PHE A 1 75 ? 9.727 12.57 0.264 1 97.12 75 PHE A CA 1
ATOM 587 C C . PHE A 1 75 ? 10.328 13.008 1.596 1 97.12 75 PHE A C 1
ATOM 589 O O . PHE A 1 75 ? 9.617 13.094 2.6 1 97.12 75 PHE A O 1
ATOM 596 N N . ASP A 1 76 ? 11.594 13.242 1.573 1 96.94 76 ASP A N 1
ATOM 597 C CA . ASP A 1 76 ? 12.281 13.641 2.803 1 96.94 76 ASP A CA 1
ATOM 598 C C . ASP A 1 76 ? 11.703 14.938 3.359 1 96.94 76 ASP A C 1
ATOM 600 O O . ASP A 1 76 ? 11.531 15.078 4.574 1 96.94 76 ASP A O 1
ATOM 604 N N . TYR A 1 77 ? 11.461 15.836 2.477 1 98 77 TYR A N 1
ATOM 605 C CA . TYR A 1 77 ? 10.82 17.078 2.906 1 98 77 TYR A CA 1
ATOM 606 C C . TYR A 1 77 ? 9.469 16.797 3.557 1 98 77 TYR A C 1
ATOM 608 O O . TYR A 1 77 ? 9.18 17.297 4.645 1 98 77 TYR A O 1
ATOM 616 N N . TYR A 1 78 ? 8.688 15.992 2.924 1 98.25 78 TYR A N 1
ATOM 617 C CA . TYR A 1 78 ? 7.375 15.594 3.424 1 98.25 78 TYR A CA 1
ATOM 618 C C . TYR A 1 78 ? 7.48 15.008 4.824 1 98.25 78 TYR A C 1
ATOM 620 O O . TYR A 1 78 ? 6.762 15.422 5.738 1 98.25 78 TYR A O 1
ATOM 628 N N . ASP A 1 79 ? 8.398 14.109 4.957 1 97.31 79 ASP A N 1
ATOM 629 C CA . ASP A 1 79 ? 8.5 13.289 6.164 1 97.31 79 ASP A CA 1
ATOM 630 C C . ASP A 1 79 ? 9.07 14.102 7.324 1 97.31 79 ASP A C 1
ATOM 632 O O . ASP A 1 79 ? 8.648 13.93 8.469 1 97.31 79 ASP A O 1
ATOM 636 N N . LYS A 1 80 ? 9.953 15.078 7.016 1 96.81 80 LYS A N 1
ATOM 637 C CA . LYS A 1 80 ? 10.734 15.672 8.094 1 96.81 80 LYS A CA 1
ATOM 638 C C . LYS A 1 80 ? 10.383 17.156 8.281 1 96.81 80 LYS A C 1
ATOM 640 O O . LYS A 1 80 ? 10.578 17.703 9.367 1 96.81 80 LYS A O 1
ATOM 645 N N . GLU A 1 81 ? 9.828 17.781 7.234 1 97.19 81 GLU A N 1
ATOM 646 C CA . GLU A 1 81 ? 9.789 19.234 7.297 1 97.19 81 GLU A CA 1
ATOM 647 C C . GLU A 1 81 ? 8.391 19.766 7.004 1 97.19 81 GLU A C 1
ATOM 649 O O . GLU A 1 81 ? 8.062 20.891 7.375 1 97.19 81 GLU A O 1
ATOM 654 N N . CYS A 1 82 ? 7.613 19.062 6.359 1 97.56 82 CYS A N 1
ATOM 655 C CA . CYS A 1 82 ? 6.316 19.562 5.902 1 97.56 82 CYS A CA 1
ATOM 656 C C . CYS A 1 82 ? 5.391 19.828 7.086 1 97.56 82 CYS A C 1
ATOM 658 O O . CYS A 1 82 ? 5.012 18.906 7.805 1 97.56 82 CYS A O 1
ATOM 660 N N . ALA A 1 83 ? 4.941 21.062 7.211 1 96.62 83 ALA A N 1
ATOM 661 C CA . ALA A 1 83 ? 4.082 21.469 8.32 1 96.62 83 ALA A CA 1
ATOM 662 C C . ALA A 1 83 ? 2.711 20.797 8.227 1 96.62 83 ALA A C 1
ATOM 664 O O . ALA A 1 83 ? 2.123 20.422 9.242 1 96.62 83 ALA A O 1
ATOM 665 N N . ALA A 1 84 ? 2.238 20.703 7.02 1 96.94 84 ALA A N 1
ATOM 666 C CA . ALA A 1 84 ? 0.935 20.078 6.824 1 96.94 84 ALA A CA 1
ATOM 667 C C . ALA A 1 84 ? 0.956 18.625 7.273 1 96.94 84 ALA A C 1
ATOM 669 O O . ALA A 1 84 ? 0.022 18.156 7.934 1 96.94 84 ALA A O 1
ATOM 670 N N . HIS A 1 85 ? 1.987 17.891 6.891 1 98.25 85 HIS A N 1
ATOM 671 C CA . HIS A 1 85 ? 2.104 16.5 7.312 1 98.25 85 HIS A CA 1
ATOM 672 C C . HIS A 1 85 ? 2.273 16.406 8.828 1 98.25 85 HIS A C 1
ATOM 674 O O . HIS A 1 85 ? 1.735 15.484 9.453 1 98.25 85 HIS A O 1
ATOM 680 N N . LYS A 1 86 ? 3.01 17.328 9.438 1 97.81 86 LYS A N 1
ATOM 681 C CA . LYS A 1 86 ? 3.172 17.344 10.891 1 97.81 86 LYS A CA 1
ATOM 682 C C . LYS A 1 86 ? 1.822 17.469 11.594 1 97.81 86 LYS A C 1
ATOM 684 O O . LYS A 1 86 ? 1.56 16.766 12.562 1 97.81 86 LYS A O 1
ATOM 689 N N . LYS A 1 87 ? 1.001 18.344 11.117 1 97.62 87 LYS A N 1
ATOM 690 C CA . LYS A 1 87 ? -0.329 18.531 11.688 1 97.62 87 LYS A CA 1
ATOM 691 C C . LYS A 1 87 ? -1.148 17.25 11.602 1 97.62 87 LYS A C 1
ATOM 693 O O . LYS A 1 87 ? -1.845 16.875 12.547 1 97.62 87 LYS A O 1
ATOM 698 N N . LEU A 1 88 ? -1.066 16.594 10.477 1 98.38 88 LEU A N 1
ATOM 699 C CA . LEU A 1 88 ? -1.75 15.32 10.273 1 98.38 88 LEU A CA 1
ATOM 700 C C . LEU A 1 88 ? -1.274 14.281 11.281 1 98.38 88 LEU A C 1
ATOM 702 O O . LEU A 1 88 ? -2.09 13.617 11.93 1 98.38 88 LEU A O 1
ATOM 706 N N . ARG A 1 89 ? 0.017 14.18 11.43 1 97.81 89 ARG A N 1
ATOM 707 C CA . ARG A 1 89 ? 0.597 13.219 12.367 1 97.81 89 ARG A CA 1
ATOM 708 C C . ARG A 1 89 ? 0.114 13.492 13.789 1 97.81 89 ARG A C 1
ATOM 710 O O . ARG A 1 89 ? -0.234 12.555 14.516 1 97.81 89 ARG A O 1
ATOM 717 N N . GLU A 1 90 ? 0.105 14.703 14.172 1 98.25 90 GLU A N 1
ATOM 718 C CA . GLU A 1 90 ? -0.318 15.086 15.516 1 98.25 90 GLU A CA 1
ATOM 719 C C . GLU A 1 90 ? -1.777 14.711 15.766 1 98.25 90 GLU A C 1
ATOM 721 O O . GLU A 1 90 ? -2.156 14.375 16.891 1 98.25 90 GLU A O 1
ATOM 726 N N . PHE A 1 91 ? -2.539 14.766 14.773 1 98.56 91 PHE A N 1
ATOM 727 C CA . PHE A 1 91 ? -3.949 14.414 14.891 1 98.56 91 PHE A CA 1
ATOM 728 C C . PHE A 1 91 ? -4.121 12.906 15.047 1 98.56 91 PHE A C 1
ATOM 730 O O . PHE A 1 91 ? -4.875 12.445 15.906 1 98.56 91 PHE A O 1
ATOM 737 N N . ILE A 1 92 ? -3.379 12.125 14.25 1 98.56 92 ILE A N 1
ATOM 738 C CA . ILE A 1 92 ? -3.643 10.695 14.125 1 98.56 92 ILE A CA 1
ATOM 739 C C . ILE A 1 92 ? -2.979 9.945 15.281 1 98.56 92 ILE A C 1
ATOM 741 O O . ILE A 1 92 ? -3.525 8.961 15.781 1 98.56 92 ILE A O 1
ATOM 745 N N . THR A 1 93 ? -1.887 10.406 15.727 1 98.5 93 THR A N 1
ATOM 746 C CA . THR A 1 93 ? -1.037 9.672 16.656 1 98.5 93 THR A CA 1
ATOM 747 C C . THR A 1 93 ? -1.812 9.297 17.922 1 98.5 93 THR A C 1
ATOM 749 O O . THR A 1 93 ? -1.819 8.133 18.328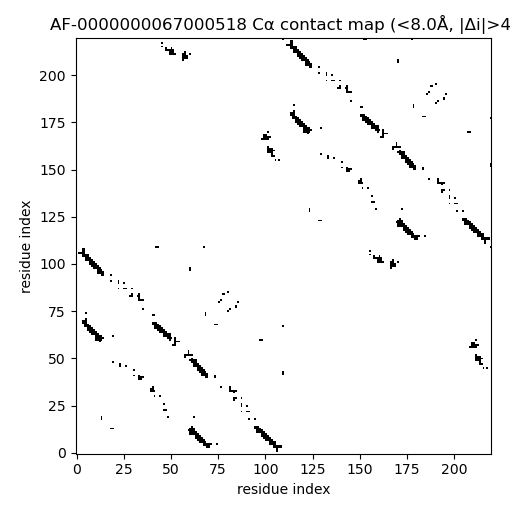 1 98.5 93 THR A O 1
ATOM 752 N N . PRO A 1 94 ? -2.523 10.188 18.547 1 98.62 94 PRO A N 1
ATOM 753 C CA . PRO A 1 94 ? -3.236 9.797 19.766 1 98.62 94 PRO A CA 1
ATOM 754 C C . PRO A 1 94 ? -4.477 8.953 19.469 1 98.62 94 PRO A C 1
ATOM 756 O O . PRO A 1 94 ? -5.129 8.469 20.406 1 98.62 94 PRO A O 1
ATOM 759 N N . ARG A 1 95 ? -4.828 8.766 18.234 1 98.69 95 ARG A N 1
ATOM 760 C CA . ARG A 1 95 ? -6.086 8.125 17.859 1 98.69 95 ARG A CA 1
ATOM 761 C C . ARG A 1 95 ? -5.84 6.723 17.312 1 98.69 95 ARG A C 1
ATOM 763 O O . ARG A 1 95 ? -6.789 5.98 17.047 1 98.69 95 ARG A O 1
ATOM 770 N N . ARG A 1 96 ? -4.578 6.398 17.141 1 98.5 96 ARG A N 1
ATOM 771 C CA . ARG A 1 96 ? -4.25 5.098 16.562 1 98.5 96 ARG A CA 1
ATOM 772 C C . ARG A 1 96 ? -3.627 4.18 17.609 1 98.5 96 ARG A C 1
ATOM 774 O O . ARG A 1 96 ? -2.984 4.648 18.562 1 98.5 96 ARG A O 1
ATOM 781 N N . THR A 1 97 ? -3.764 2.848 17.391 1 98.5 97 THR A N 1
ATOM 782 C CA . THR A 1 97 ? -3.16 1.838 18.25 1 98.5 97 THR A CA 1
ATOM 783 C C . THR A 1 97 ? -1.978 1.169 17.562 1 98.5 97 THR A C 1
ATOM 785 O O . THR A 1 97 ? -1.228 0.417 18.188 1 98.5 97 THR A O 1
ATOM 788 N N . GLY A 1 98 ? -1.778 1.395 16.297 1 98.25 98 GLY A N 1
ATOM 789 C CA . GLY A 1 98 ? -0.7 0.848 15.492 1 98.25 98 GLY A CA 1
ATOM 790 C C . GLY A 1 98 ? -0.606 1.479 14.109 1 98.25 98 GLY A C 1
ATOM 791 O O . GLY A 1 98 ? -1.542 2.145 13.664 1 98.25 98 GLY A O 1
ATOM 792 N N . PHE A 1 99 ? 0.554 1.341 13.531 1 98.62 99 PHE A N 1
ATOM 793 C CA . PHE A 1 99 ? 0.755 1.842 12.172 1 98.62 99 PHE A CA 1
ATOM 794 C C . PHE A 1 99 ? 1.949 1.16 11.516 1 98.62 99 PHE A C 1
ATOM 796 O O . PHE A 1 99 ? 2.732 0.486 12.188 1 98.62 99 PHE A O 1
ATOM 803 N N . ALA A 1 100 ? 2.012 1.267 10.227 1 98.69 100 ALA A N 1
ATOM 804 C CA . ALA A 1 100 ? 3.168 0.903 9.406 1 98.69 100 ALA A CA 1
ATOM 805 C C . ALA A 1 100 ? 3.371 1.897 8.273 1 98.69 100 ALA A C 1
ATOM 807 O O . ALA A 1 100 ? 2.402 2.383 7.68 1 98.69 100 ALA A O 1
ATOM 808 N N . THR A 1 101 ? 4.602 2.229 8.008 1 98.62 101 THR A N 1
ATOM 809 C CA . THR A 1 101 ? 4.961 3.049 6.859 1 98.62 101 THR A CA 1
ATOM 810 C C . THR A 1 101 ? 5.902 2.291 5.926 1 98.62 101 THR A C 1
ATOM 812 O O . THR A 1 101 ? 7.02 1.946 6.312 1 98.62 101 THR A O 1
ATOM 815 N N . ILE A 1 102 ? 5.441 2.1 4.699 1 98.69 102 ILE A N 1
ATOM 816 C CA . ILE A 1 102 ? 6.176 1.352 3.686 1 98.69 102 ILE A CA 1
ATOM 817 C C . ILE A 1 102 ? 6.629 2.297 2.576 1 98.69 102 ILE A C 1
ATOM 819 O O . ILE A 1 102 ? 5.82 3.041 2.016 1 98.69 102 ILE A O 1
ATOM 823 N N . GLN A 1 103 ? 7.941 2.273 2.309 1 98.31 103 GLN A N 1
ATOM 824 C CA . GLN A 1 103 ? 8.477 3.061 1.205 1 98.31 103 GLN A CA 1
ATOM 825 C C . GLN A 1 103 ? 8.984 2.16 0.083 1 98.31 103 GLN A C 1
ATOM 827 O O . GLN A 1 103 ? 9.609 1.13 0.343 1 98.31 103 GLN A O 1
ATOM 832 N N . TYR A 1 104 ? 8.742 2.646 -1.116 1 97.81 104 TYR A N 1
ATOM 833 C CA . TYR A 1 104 ? 9.305 1.929 -2.256 1 97.81 104 TYR A CA 1
ATOM 834 C C . TYR A 1 104 ? 9.406 2.836 -3.477 1 97.81 104 TYR A C 1
ATOM 836 O O . TYR A 1 104 ? 8.836 3.928 -3.492 1 97.81 104 TYR A O 1
ATOM 844 N N . GLU A 1 105 ? 10.203 2.391 -4.402 1 95.69 105 GLU A N 1
ATOM 845 C CA . GLU A 1 105 ? 10.336 3.082 -5.68 1 95.69 105 GLU A CA 1
ATOM 846 C C . GLU A 1 105 ? 9.508 2.4 -6.766 1 95.69 105 GLU A C 1
ATOM 848 O O . GLU A 1 105 ? 9.414 1.171 -6.801 1 95.69 105 GLU A O 1
ATOM 853 N N . SER A 1 106 ? 8.898 3.227 -7.547 1 93.5 106 SER A N 1
ATOM 854 C CA . SER A 1 106 ? 8 2.695 -8.57 1 93.5 106 SER A CA 1
ATOM 855 C C . SER A 1 106 ? 8.281 3.32 -9.93 1 93.5 106 SER A C 1
ATOM 857 O O . SER A 1 106 ? 8.586 4.508 -10.023 1 93.5 106 SER A O 1
ATOM 859 N N . GLU A 1 107 ? 8.219 2.475 -10.938 1 87.25 107 GLU A N 1
ATOM 860 C CA . GLU A 1 107 ? 8.32 2.971 -12.312 1 87.25 107 GLU A CA 1
ATOM 861 C C . GLU A 1 107 ? 6.938 3.232 -12.898 1 87.25 107 GLU A C 1
ATOM 863 O O . GLU A 1 107 ? 6.82 3.738 -14.016 1 87.25 107 GLU A O 1
ATOM 868 N N . LEU A 1 108 ? 6.012 2.752 -12.133 1 73.31 108 LEU A N 1
ATOM 869 C CA . LEU A 1 108 ? 4.645 2.973 -12.586 1 73.31 108 LEU A CA 1
ATOM 870 C C . LEU A 1 108 ? 4.176 4.383 -12.234 1 73.31 108 LEU A C 1
ATOM 872 O O . LEU A 1 108 ? 4.527 4.914 -11.18 1 73.31 108 LEU A O 1
ATOM 876 N N . GLY A 1 109 ? 4.012 5.215 -13.266 1 57.53 109 GLY A N 1
ATOM 877 C CA . GLY A 1 109 ? 3.531 6.574 -13.078 1 57.53 109 GLY A CA 1
ATOM 878 C C . GLY A 1 109 ? 2.43 6.672 -12.039 1 57.53 109 GLY A C 1
ATOM 879 O O . GLY A 1 109 ? 2.008 5.664 -11.477 1 57.53 109 GLY A O 1
ATOM 880 N N . PRO A 1 110 ? 2.088 7.961 -11.594 1 53.41 110 PRO A N 1
ATOM 881 C CA . PRO A 1 110 ? 0.97 8.164 -10.672 1 53.41 110 PRO A CA 1
ATOM 882 C C . PRO A 1 110 ? -0.339 7.574 -11.195 1 53.41 110 PRO A C 1
ATOM 884 O O . PRO A 1 110 ? -0.506 7.402 -12.398 1 53.41 110 PRO A O 1
ATOM 887 N N . MET B 1 1 ? -19.562 8.688 -13.781 1 38.62 1 MET B N 1
ATOM 888 C CA . MET B 1 1 ? -19.328 8.195 -12.422 1 38.62 1 MET B CA 1
ATOM 889 C C . MET B 1 1 ? -17.938 7.59 -12.289 1 38.62 1 MET B C 1
ATOM 891 O O . MET B 1 1 ? -17.547 6.734 -13.094 1 38.62 1 MET B O 1
ATOM 895 N N . SER B 1 2 ? -16.938 8.273 -11.891 1 51.22 2 SER B N 1
ATOM 896 C CA . SER B 1 2 ? -15.555 7.828 -12.039 1 51.22 2 SER B CA 1
ATOM 897 C C . SER B 1 2 ? -15.383 6.387 -11.562 1 51.22 2 SER B C 1
ATOM 899 O O . SER B 1 2 ? -15.812 6.043 -10.461 1 51.22 2 SER B O 1
ATOM 901 N N . SER B 1 3 ? -15.352 5.414 -12.43 1 66.56 3 SER B N 1
ATOM 902 C CA . SER B 1 3 ? -15.398 3.986 -12.141 1 66.56 3 SER B CA 1
ATOM 903 C C . SER B 1 3 ? -14.289 3.582 -11.172 1 66.56 3 SER B C 1
ATOM 905 O O . SER B 1 3 ? -13.133 3.945 -11.359 1 66.56 3 SER B O 1
ATOM 907 N N . LYS B 1 4 ? -14.633 3.119 -9.945 1 87.31 4 LYS B N 1
ATOM 908 C CA . LYS B 1 4 ? -13.711 2.723 -8.875 1 87.31 4 LYS B CA 1
ATOM 909 C C . LYS B 1 4 ? -13.008 1.416 -9.227 1 87.31 4 LYS B C 1
ATOM 911 O O . LYS B 1 4 ? -13.586 0.539 -9.867 1 87.31 4 LYS B O 1
ATOM 916 N N . THR B 1 5 ? -11.711 1.474 -8.969 1 94.81 5 THR B N 1
ATOM 917 C CA . THR B 1 5 ? -10.953 0.233 -9.062 1 94.81 5 THR B CA 1
ATOM 918 C C . THR B 1 5 ? -10.75 -0.385 -7.684 1 94.81 5 THR B C 1
ATOM 920 O O . THR B 1 5 ? -10.992 0.268 -6.664 1 94.81 5 THR B O 1
ATOM 923 N N . VAL B 1 6 ? -10.477 -1.66 -7.691 1 96.31 6 VAL B N 1
ATOM 924 C CA . VAL B 1 6 ? -10.109 -2.361 -6.465 1 96.31 6 VAL B CA 1
ATOM 925 C C . VAL B 1 6 ? -8.602 -2.57 -6.426 1 96.31 6 VAL B C 1
ATOM 927 O O . VAL B 1 6 ? -8.016 -3.104 -7.371 1 96.31 6 VAL B O 1
ATOM 930 N N . LYS B 1 7 ? -8.031 -2.133 -5.363 1 97.38 7 LYS B N 1
ATOM 931 C CA . LYS B 1 7 ? -6.59 -2.314 -5.191 1 97.38 7 LYS B CA 1
ATOM 932 C C . LYS B 1 7 ? -6.289 -3.229 -4.008 1 97.38 7 LYS B C 1
ATOM 934 O O . LYS B 1 7 ? -6.973 -3.172 -2.984 1 97.38 7 LYS B O 1
ATOM 939 N N . ARG B 1 8 ? -5.312 -4.039 -4.234 1 98.12 8 ARG B N 1
ATOM 940 C CA . ARG B 1 8 ? -4.789 -4.898 -3.176 1 98.12 8 ARG B CA 1
ATOM 941 C C . ARG B 1 8 ? -3.305 -4.637 -2.941 1 98.12 8 ARG B C 1
ATOM 943 O O . ARG B 1 8 ? -2.498 -4.73 -3.869 1 98.12 8 ARG B O 1
ATOM 950 N N . ILE B 1 9 ? -3.002 -4.289 -1.709 1 98.62 9 ILE B N 1
ATOM 951 C CA . ILE B 1 9 ? -1.614 -4.211 -1.266 1 98.62 9 ILE B CA 1
ATOM 952 C C . ILE B 1 9 ? -1.271 -5.434 -0.419 1 98.62 9 ILE B C 1
ATOM 954 O O . ILE B 1 9 ? -1.961 -5.734 0.56 1 98.62 9 ILE B O 1
ATOM 958 N N . THR B 1 10 ? -0.285 -6.156 -0.849 1 98.81 10 THR B N 1
ATOM 959 C CA . THR B 1 10 ? 0.242 -7.246 -0.031 1 98.81 10 THR B CA 1
ATOM 960 C C . THR B 1 10 ? 1.648 -6.918 0.463 1 98.81 10 THR B C 1
ATOM 962 O O . THR B 1 10 ? 2.496 -6.473 -0.313 1 98.81 10 THR B O 1
ATOM 965 N N . LEU B 1 11 ? 1.804 -7.07 1.721 1 98.88 11 LEU B N 1
ATOM 966 C CA . LEU B 1 11 ? 3.096 -6.887 2.373 1 98.88 11 LEU B CA 1
ATOM 967 C C . LEU B 1 11 ? 3.652 -8.219 2.863 1 98.88 11 LEU B C 1
ATOM 969 O O . LEU B 1 11 ? 2.912 -9.047 3.402 1 98.88 11 LEU B O 1
ATOM 973 N N . PHE B 1 12 ? 4.984 -8.414 2.664 1 98.88 12 PHE B N 1
ATOM 974 C CA . PHE B 1 12 ? 5.598 -9.672 3.074 1 98.88 12 PHE B CA 1
ATOM 975 C C . PHE B 1 12 ? 6.809 -9.422 3.965 1 98.88 12 PHE B C 1
ATOM 977 O O . PHE B 1 12 ? 7.582 -8.492 3.721 1 98.88 12 PHE B O 1
ATOM 984 N N . LYS B 1 13 ? 6.918 -10.25 4.984 1 98.81 13 LYS B N 1
ATOM 985 C CA . LYS B 1 13 ? 8.18 -10.414 5.703 1 98.81 13 LYS B CA 1
ATOM 986 C C . LYS B 1 13 ? 8.938 -11.641 5.199 1 98.81 13 LYS B C 1
ATOM 988 O O . LYS B 1 13 ? 8.594 -12.773 5.531 1 98.81 13 LYS B O 1
ATOM 993 N N . ILE B 1 14 ? 9.906 -11.398 4.363 1 98.81 14 ILE B N 1
ATOM 994 C CA . ILE B 1 14 ? 10.758 -12.445 3.811 1 98.81 14 ILE B CA 1
ATOM 995 C C . ILE B 1 14 ? 12.203 -12.219 4.242 1 98.81 14 ILE B C 1
ATOM 997 O O . ILE B 1 14 ? 12.852 -11.266 3.783 1 98.81 14 ILE B O 1
ATOM 1001 N N . PRO B 1 15 ? 12.734 -13.078 5.078 1 97.81 15 PRO B N 1
ATOM 1002 C CA . PRO B 1 15 ? 14.039 -12.812 5.695 1 97.81 15 PRO B CA 1
ATOM 1003 C C . PRO B 1 15 ? 15.195 -12.945 4.707 1 97.81 15 PRO B C 1
ATOM 1005 O O . PRO B 1 15 ? 16.172 -12.188 4.785 1 97.81 15 PRO B O 1
ATOM 1008 N N . LYS B 1 16 ? 15.125 -13.867 3.76 1 98.19 16 LYS B N 1
ATOM 1009 C CA . LYS B 1 16 ? 16.266 -14.148 2.881 1 98.19 16 LYS B CA 1
ATOM 1010 C C . LYS B 1 16 ? 16.141 -13.367 1.575 1 98.19 16 LYS B C 1
ATOM 1012 O O . LYS B 1 16 ? 15.141 -13.469 0.868 1 98.19 16 LYS B O 1
ATOM 1017 N N . GLU B 1 17 ? 17.172 -12.719 1.246 1 97.31 17 GLU B N 1
ATOM 1018 C CA . GLU B 1 17 ? 17.219 -11.93 0.02 1 97.31 17 GLU B CA 1
ATOM 1019 C C . GLU B 1 17 ? 16.969 -12.797 -1.208 1 97.31 17 GLU B C 1
ATOM 1021 O O . GLU B 1 17 ? 16.281 -12.383 -2.143 1 97.31 17 GLU B O 1
ATOM 1026 N N . GLU B 1 18 ? 17.516 -13.945 -1.216 1 98.31 18 GLU B N 1
ATOM 1027 C CA . GLU B 1 18 ? 17.328 -14.852 -2.346 1 98.31 18 GLU B CA 1
ATOM 1028 C C . GLU B 1 18 ? 15.867 -15.234 -2.514 1 98.31 18 GLU B C 1
ATOM 1030 O O . GLU B 1 18 ? 15.398 -15.445 -3.635 1 98.31 18 GLU B O 1
ATOM 1035 N N . ASP B 1 19 ? 15.164 -15.336 -1.42 1 98.69 19 ASP B N 1
ATOM 1036 C CA . ASP B 1 19 ? 13.734 -15.641 -1.47 1 98.69 19 ASP B CA 1
ATOM 1037 C C . ASP B 1 19 ? 12.938 -14.461 -2.012 1 98.69 19 ASP B C 1
ATOM 1039 O O . ASP B 1 19 ? 11.93 -14.648 -2.701 1 98.69 19 ASP B O 1
ATOM 1043 N N . ILE B 1 20 ? 13.383 -13.258 -1.733 1 98.69 20 ILE B N 1
ATOM 1044 C CA . ILE B 1 20 ? 12.734 -12.078 -2.297 1 98.69 20 ILE B CA 1
ATOM 1045 C C . ILE B 1 20 ? 12.914 -12.07 -3.812 1 98.69 20 ILE B C 1
ATOM 1047 O O . ILE B 1 20 ? 11.953 -11.836 -4.555 1 98.69 20 ILE B O 1
ATOM 1051 N N . ASP B 1 21 ? 14.109 -12.375 -4.285 1 98.56 21 ASP B N 1
ATOM 1052 C CA . ASP B 1 21 ? 14.359 -12.469 -5.719 1 98.56 21 ASP B CA 1
ATOM 1053 C C . ASP B 1 21 ? 13.422 -13.477 -6.379 1 98.56 21 ASP B C 1
ATOM 1055 O O . ASP B 1 21 ? 12.852 -13.203 -7.441 1 98.56 21 ASP B O 1
ATOM 1059 N N . GLY B 1 22 ? 13.359 -14.594 -5.723 1 98.62 22 GLY B N 1
ATOM 1060 C CA . GLY B 1 22 ? 12.461 -15.617 -6.234 1 98.62 22 GLY B CA 1
ATOM 1061 C C . GLY B 1 22 ? 11.016 -15.18 -6.281 1 98.62 22 GLY B C 1
ATOM 1062 O O . GLY B 1 22 ? 10.305 -15.453 -7.254 1 98.62 22 GLY B O 1
ATOM 1063 N N . ALA B 1 23 ? 10.57 -14.523 -5.25 1 98.69 23 ALA B N 1
ATOM 1064 C CA . ALA B 1 23 ? 9.203 -14.031 -5.195 1 98.69 23 ALA B CA 1
ATOM 1065 C C . ALA B 1 23 ? 8.938 -13.008 -6.297 1 98.69 23 ALA B C 1
ATOM 1067 O O . ALA B 1 23 ? 7.891 -13.047 -6.949 1 98.69 23 ALA B O 1
ATOM 1068 N N . LEU B 1 24 ? 9.898 -12.125 -6.527 1 98.38 24 LEU B N 1
ATOM 1069 C CA . LEU B 1 24 ? 9.766 -11.117 -7.578 1 98.38 24 LEU B CA 1
ATOM 1070 C C . LEU B 1 24 ? 9.68 -11.781 -8.953 1 98.38 24 LEU B C 1
ATOM 1072 O O . LEU B 1 24 ? 8.914 -11.336 -9.812 1 98.38 24 LEU B O 1
ATOM 1076 N N . ALA B 1 25 ? 10.453 -12.828 -9.141 1 98.31 25 ALA B N 1
ATOM 1077 C CA . ALA B 1 25 ? 10.375 -13.586 -10.391 1 98.31 25 ALA B CA 1
ATOM 1078 C C . ALA B 1 25 ? 9 -14.227 -10.562 1 98.31 25 ALA B C 1
ATOM 1080 O O . ALA B 1 25 ? 8.453 -14.25 -11.664 1 98.31 25 ALA B O 1
ATOM 1081 N N . GLN B 1 26 ? 8.445 -14.75 -9.469 1 98.25 26 GLN B N 1
ATOM 1082 C CA . GLN B 1 26 ? 7.109 -15.344 -9.531 1 98.25 26 GLN B CA 1
ATOM 1083 C C . GLN B 1 26 ? 6.059 -14.297 -9.891 1 98.25 26 GLN B C 1
ATOM 1085 O O . GLN B 1 26 ? 5.098 -14.594 -10.602 1 98.25 26 GLN B O 1
ATOM 1090 N N . TYR B 1 27 ? 6.215 -13.07 -9.445 1 98.31 27 TYR B N 1
ATOM 1091 C CA . TYR B 1 27 ? 5.285 -12 -9.797 1 98.31 27 TYR B CA 1
ATOM 1092 C C . TYR B 1 27 ? 5.387 -11.664 -11.281 1 98.31 27 TYR B C 1
ATOM 1094 O O . TYR B 1 27 ? 4.391 -11.297 -11.906 1 98.31 27 TYR B O 1
ATOM 1102 N N . GLU B 1 28 ? 6.602 -11.727 -11.836 1 97.19 28 GLU B N 1
ATOM 1103 C CA . GLU B 1 28 ? 6.75 -11.547 -13.273 1 97.19 28 GLU B CA 1
ATOM 1104 C C . GLU B 1 28 ? 5.98 -12.617 -14.047 1 97.19 28 GLU B C 1
ATOM 1106 O O . GLU B 1 28 ? 5.309 -12.32 -15.031 1 97.19 28 GLU B O 1
ATOM 1111 N N . ILE B 1 29 ? 6.074 -13.859 -13.578 1 97.44 29 ILE B N 1
ATOM 1112 C CA . ILE B 1 29 ? 5.332 -14.961 -14.188 1 97.44 29 ILE B CA 1
ATOM 1113 C C . ILE B 1 29 ? 3.834 -14.703 -14.07 1 97.44 29 ILE B C 1
ATOM 1115 O O . ILE B 1 29 ? 3.09 -14.87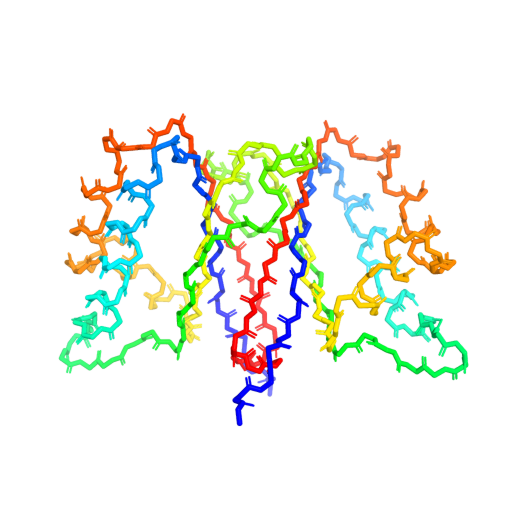5 -15.039 1 97.44 29 ILE B O 1
ATOM 1119 N N . LEU B 1 30 ? 3.381 -14.25 -12.914 1 97.5 30 LEU B N 1
ATOM 1120 C CA . LEU B 1 30 ? 1.977 -13.922 -12.695 1 97.5 30 LEU B CA 1
ATOM 1121 C C . LEU B 1 30 ? 1.485 -12.906 -13.719 1 97.5 30 LEU B C 1
ATOM 1123 O O . LEU B 1 30 ? 0.449 -13.109 -14.352 1 97.5 30 LEU B O 1
ATOM 1127 N N . ARG B 1 31 ? 2.242 -11.859 -13.945 1 95.31 31 ARG B N 1
ATOM 1128 C CA . ARG B 1 31 ? 1.853 -10.789 -14.852 1 95.31 31 ARG B CA 1
ATOM 1129 C C . ARG B 1 31 ? 1.698 -11.312 -16.281 1 95.31 31 ARG B C 1
ATOM 1131 O O . ARG B 1 31 ? 0.844 -10.836 -17.031 1 95.31 31 ARG B O 1
ATOM 1138 N N . SER B 1 32 ? 2.445 -12.305 -16.578 1 95.44 32 SER B N 1
ATOM 1139 C CA . SER B 1 32 ? 2.475 -12.797 -17.938 1 95.44 32 SER B CA 1
ATOM 1140 C C . SER B 1 32 ? 1.475 -13.93 -18.141 1 95.44 32 SER B C 1
ATOM 1142 O O . SER B 1 32 ? 1.138 -14.281 -19.281 1 95.44 32 SER B O 1
ATOM 1144 N N . THR B 1 33 ? 0.949 -14.484 -17 1 96.12 33 THR B N 1
ATOM 1145 C CA . THR B 1 33 ? 0.199 -15.719 -17.188 1 96.12 33 THR B CA 1
ATOM 1146 C C . THR B 1 33 ? -1.196 -15.602 -16.578 1 96.12 33 THR B C 1
ATOM 1148 O O . THR B 1 33 ? -2.072 -16.422 -16.859 1 96.12 33 THR B O 1
ATOM 1151 N N . ALA B 1 34 ? -1.413 -14.633 -15.773 1 96.44 34 ALA B N 1
ATOM 1152 C CA . ALA B 1 34 ? -2.719 -14.492 -15.133 1 96.44 34 ALA B CA 1
ATOM 1153 C C . ALA B 1 34 ? -3.795 -14.133 -16.156 1 96.44 34 ALA B C 1
ATOM 1155 O O . ALA B 1 34 ? -3.729 -13.078 -16.797 1 96.44 34 ALA B O 1
ATOM 1156 N N . GLN B 1 35 ? -4.781 -15.039 -16.25 1 95.62 35 GLN B N 1
ATOM 1157 C CA . GLN B 1 35 ? -5.883 -14.836 -17.188 1 95.62 35 GLN B CA 1
ATOM 1158 C C . GLN B 1 35 ? -7.203 -15.328 -16.609 1 95.62 35 GLN B C 1
ATOM 1160 O O . GLN B 1 35 ? -7.219 -16.266 -15.805 1 95.62 35 GLN B O 1
ATOM 1165 N N . LYS B 1 36 ? -8.18 -14.68 -16.938 1 95.81 36 LYS B N 1
ATOM 1166 C CA . LYS B 1 36 ? -9.562 -15.07 -16.688 1 95.81 36 LYS B CA 1
ATOM 1167 C C . LYS B 1 36 ? -10.32 -15.273 -18 1 95.81 36 LYS B C 1
ATOM 1169 O O . LYS B 1 36 ? -10.477 -14.328 -18.781 1 95.81 36 LYS B O 1
ATOM 1174 N N . ASP B 1 37 ? -10.719 -16.469 -18.219 1 93.94 37 ASP B N 1
ATOM 1175 C CA . ASP B 1 37 ? -11.375 -16.812 -19.469 1 93.94 37 ASP B CA 1
ATOM 1176 C C . ASP B 1 37 ? -10.492 -16.484 -20.672 1 93.94 37 ASP B C 1
ATOM 1178 O O . ASP B 1 37 ? -10.969 -15.898 -21.656 1 93.94 37 ASP B O 1
ATOM 1182 N N . GLY B 1 38 ? -9.203 -16.672 -20.547 1 93.5 38 GLY B N 1
ATOM 1183 C CA . GLY B 1 38 ? -8.242 -16.5 -21.625 1 93.5 38 GLY B CA 1
ATOM 1184 C C . GLY B 1 38 ? -7.855 -15.055 -21.844 1 93.5 38 GLY B C 1
ATOM 1185 O O . GLY B 1 38 ? -7.133 -14.742 -22.797 1 93.5 38 GLY B O 1
ATOM 1186 N N . LYS B 1 39 ? -8.297 -14.172 -20.984 1 95.5 39 LYS B N 1
ATOM 1187 C CA . LYS B 1 39 ? -8.023 -12.75 -21.172 1 95.5 39 LYS B CA 1
ATOM 1188 C C . LYS B 1 39 ? -7.375 -12.148 -19.922 1 95.5 39 LYS B C 1
ATOM 1190 O O . LYS B 1 39 ? -7.668 -12.57 -18.797 1 95.5 39 LYS B O 1
ATOM 1195 N N . PRO B 1 40 ? -6.516 -11.133 -20.281 1 95.38 40 PRO B N 1
ATOM 1196 C CA . PRO B 1 40 ? -5.984 -10.422 -19.109 1 95.38 40 PRO B CA 1
ATOM 1197 C C . PRO B 1 40 ? -7.078 -9.734 -18.297 1 95.38 40 PRO B C 1
ATOM 1199 O O . PRO B 1 40 ? -8.047 -9.219 -18.859 1 95.38 40 PRO B O 1
ATOM 1202 N N . TYR B 1 41 ? -6.93 -9.719 -16.938 1 96.5 41 TYR B N 1
ATOM 1203 C CA . TYR B 1 41 ? -7.949 -9.094 -16.109 1 96.5 41 TYR B CA 1
ATOM 1204 C C . TYR B 1 41 ? -7.316 -8.227 -15.031 1 96.5 41 TYR B C 1
ATOM 1206 O O . TYR B 1 41 ? -8.008 -7.48 -14.336 1 96.5 41 TYR B O 1
ATOM 1214 N N . ILE B 1 42 ? -6.039 -8.375 -14.797 1 96.25 42 ILE B N 1
ATOM 1215 C CA . ILE B 1 42 ? -5.293 -7.492 -13.906 1 96.25 42 ILE B CA 1
ATOM 1216 C C . ILE B 1 42 ? -4.93 -6.207 -14.648 1 96.25 42 ILE B C 1
ATOM 1218 O O . ILE B 1 42 ? -4.281 -6.246 -15.695 1 96.25 42 ILE B O 1
ATOM 1222 N N . ILE B 1 43 ? -5.328 -5.09 -14.094 1 94.62 43 ILE B N 1
ATOM 1223 C CA . ILE B 1 43 ? -5.062 -3.803 -14.719 1 94.62 43 ILE B CA 1
ATOM 1224 C C . ILE B 1 43 ? -3.576 -3.469 -14.609 1 94.62 43 ILE B C 1
ATOM 1226 O O . ILE B 1 43 ? -2.949 -3.047 -15.578 1 94.62 43 ILE B O 1
ATOM 1230 N N . SER B 1 44 ? -3.066 -3.607 -13.461 1 94.5 44 SER B N 1
ATOM 1231 C CA . SER B 1 44 ? -1.644 -3.381 -13.227 1 94.5 44 SER B CA 1
ATOM 1232 C C . SER B 1 44 ? -1.167 -4.109 -11.977 1 94.5 44 SER B C 1
ATOM 1234 O O . SER B 1 44 ? -1.968 -4.438 -11.094 1 94.5 44 SER B O 1
ATOM 1236 N N . ASN B 1 45 ? 0.048 -4.465 -12 1 96 45 ASN B N 1
ATOM 1237 C CA . ASN B 1 45 ? 0.725 -5.082 -10.867 1 96 45 ASN B CA 1
ATOM 1238 C C . ASN B 1 45 ? 2.156 -4.574 -10.719 1 96 45 ASN B C 1
ATOM 1240 O O . ASN B 1 45 ? 2.895 -4.492 -11.703 1 96 45 ASN B O 1
ATOM 1244 N N . GLU B 1 46 ? 2.48 -4.184 -9.578 1 96 46 GLU B N 1
ATOM 1245 C CA . GLU B 1 46 ? 3.871 -3.895 -9.234 1 96 46 GLU B CA 1
ATOM 1246 C C . GLU B 1 46 ? 4.297 -4.637 -7.973 1 96 46 GLU B C 1
ATOM 1248 O O . GLU B 1 46 ? 3.535 -4.715 -7.004 1 96 46 GLU B O 1
ATOM 1253 N N . ALA B 1 47 ? 5.438 -5.246 -8.031 1 97.81 47 ALA B N 1
ATOM 1254 C CA . ALA B 1 47 ? 6.062 -5.922 -6.902 1 97.81 47 ALA B CA 1
ATOM 1255 C C . ALA B 1 47 ? 7.523 -5.508 -6.754 1 97.81 47 ALA B C 1
ATOM 1257 O O . ALA B 1 47 ? 8.266 -5.449 -7.742 1 97.81 47 ALA B O 1
ATOM 1258 N N . THR B 1 48 ? 7.914 -5.145 -5.582 1 98 48 THR B N 1
ATOM 1259 C CA . THR B 1 48 ? 9.273 -4.652 -5.379 1 98 48 THR B CA 1
ATOM 1260 C C . THR B 1 48 ? 9.672 -4.758 -3.908 1 98 48 THR B C 1
ATOM 1262 O O . THR B 1 48 ? 8.852 -5.113 -3.061 1 98 48 THR B O 1
ATOM 1265 N N . ARG B 1 49 ? 10.953 -4.496 -3.682 1 98.25 49 ARG B N 1
ATOM 1266 C CA . ARG B 1 49 ? 11.469 -4.453 -2.318 1 98.25 49 ARG B CA 1
ATOM 1267 C C . ARG B 1 49 ? 11.016 -3.186 -1.602 1 98.25 49 ARG B C 1
ATOM 1269 O O . ARG B 1 49 ? 10.914 -2.121 -2.213 1 98.25 49 ARG B O 1
ATOM 1276 N N . VAL B 1 50 ? 10.742 -3.398 -0.32 1 98.44 50 VAL B N 1
ATOM 1277 C CA . VAL B 1 50 ? 10.578 -2.252 0.567 1 98.44 50 VAL B CA 1
ATOM 1278 C C . VAL B 1 50 ? 11.93 -1.567 0.78 1 98.44 50 VAL B C 1
ATOM 1280 O O . VAL B 1 50 ? 12.906 -2.217 1.154 1 98.44 50 VAL B O 1
ATOM 1283 N N . THR B 1 51 ? 11.953 -0.233 0.582 1 97.5 51 THR B N 1
ATOM 1284 C CA . THR B 1 51 ? 13.242 0.459 0.608 1 97.5 51 THR B CA 1
ATOM 1285 C C . THR B 1 51 ? 13.602 0.867 2.033 1 97.5 51 THR B C 1
ATOM 1287 O O . THR B 1 51 ? 14.766 1.179 2.316 1 97.5 51 THR B O 1
ATOM 1290 N N . ASN B 1 52 ? 12.68 0.85 2.908 1 97.69 52 ASN B N 1
ATOM 1291 C CA . ASN B 1 52 ? 12.969 1.212 4.293 1 97.69 52 ASN B CA 1
ATOM 1292 C C . ASN B 1 52 ? 12.781 0.026 5.234 1 97.69 52 ASN B C 1
ATOM 1294 O O . ASN B 1 52 ? 12.297 0.188 6.355 1 97.69 52 ASN B O 1
ATOM 1298 N N . SER B 1 53 ? 13.18 -1.144 4.824 1 96.38 53 SER B N 1
ATOM 1299 C CA . SER B 1 53 ? 12.922 -2.369 5.574 1 96.38 53 SER B CA 1
ATOM 1300 C C . SER B 1 53 ? 13.648 -2.361 6.914 1 96.38 53 SER B C 1
ATOM 1302 O O . SER B 1 53 ? 13.273 -3.088 7.836 1 96.38 53 SER B O 1
ATOM 1304 N N . SER B 1 54 ? 14.688 -1.568 7.082 1 96.19 54 SER B N 1
ATOM 1305 C CA . SER B 1 54 ? 15.438 -1.494 8.328 1 96.19 54 SER B CA 1
ATOM 1306 C C . SER B 1 54 ? 14.82 -0.483 9.289 1 96.19 54 SER B C 1
ATOM 1308 O O . SER B 1 54 ? 15.195 -0.424 10.469 1 96.19 54 SER B O 1
ATOM 1310 N N . ASP B 1 55 ? 13.953 0.326 8.789 1 96.44 55 ASP B N 1
ATOM 1311 C CA . ASP B 1 55 ? 13.211 1.285 9.594 1 96.44 55 ASP B CA 1
ATOM 1312 C C . ASP B 1 55 ? 12.125 0.589 10.414 1 96.44 55 ASP B C 1
ATOM 1314 O O . ASP B 1 55 ? 11.367 -0.23 9.883 1 96.44 55 ASP B O 1
ATOM 1318 N N . GLU B 1 56 ? 12.047 0.891 11.727 1 97.25 56 GLU B N 1
ATOM 1319 C CA . GLU B 1 56 ? 11.055 0.26 12.594 1 97.25 56 GLU B CA 1
ATOM 1320 C C . GLU B 1 56 ? 9.641 0.533 12.094 1 97.25 56 GLU B C 1
ATOM 1322 O O . GLU B 1 56 ? 8.734 -0.276 12.305 1 97.25 56 GLU B O 1
ATOM 1327 N N . ARG B 1 57 ? 9.469 1.64 11.406 1 97.62 57 ARG B N 1
ATOM 1328 C CA . ARG B 1 57 ? 8.141 2.01 10.938 1 97.62 57 ARG B CA 1
ATOM 1329 C C . ARG B 1 57 ? 7.637 1.032 9.875 1 97.62 57 ARG B C 1
ATOM 1331 O O . ARG B 1 57 ? 6.434 0.939 9.625 1 97.62 57 ARG B O 1
ATOM 1338 N N . ALA B 1 58 ? 8.555 0.323 9.219 1 98.38 58 ALA B N 1
ATOM 1339 C CA . ALA B 1 58 ? 8.18 -0.644 8.188 1 98.38 58 ALA B CA 1
ATOM 1340 C C . ALA B 1 58 ? 7.637 -1.925 8.812 1 98.38 58 ALA B C 1
ATOM 1342 O O . ALA B 1 58 ? 7.09 -2.779 8.109 1 98.38 58 ALA B O 1
ATOM 1343 N N . GLN B 1 59 ? 7.789 -2.123 10.078 1 98.12 59 GLN B N 1
ATOM 1344 C CA . GLN B 1 59 ? 7.234 -3.234 10.844 1 98.12 59 GLN B CA 1
ATOM 1345 C C . GLN B 1 59 ? 7.77 -4.57 10.344 1 98.12 59 GLN B C 1
ATOM 1347 O O . GLN B 1 59 ? 7.043 -5.566 10.312 1 98.12 59 GLN B O 1
ATOM 1352 N N . GLY B 1 60 ? 8.93 -4.605 9.781 1 98.06 60 GLY B N 1
ATOM 1353 C CA . GLY B 1 60 ? 9.602 -5.836 9.398 1 98.06 60 GLY B CA 1
ATOM 1354 C C . GLY B 1 60 ? 9.25 -6.297 7.996 1 98.06 60 GLY B C 1
ATOM 1355 O O . GLY B 1 60 ? 9.734 -7.332 7.539 1 98.06 60 GLY B O 1
ATOM 1356 N N . TYR B 1 61 ? 8.438 -5.535 7.305 1 98.81 61 TYR B N 1
ATOM 1357 C CA . TYR B 1 61 ? 8.102 -5.902 5.934 1 98.81 61 TYR B CA 1
ATOM 1358 C C . TYR B 1 61 ? 9.266 -5.629 4.992 1 98.81 61 TYR B C 1
ATOM 1360 O O . TYR B 1 61 ? 9.914 -4.586 5.09 1 98.81 61 TYR B O 1
ATOM 1368 N N . THR B 1 62 ? 9.484 -6.539 4.031 1 98.81 62 THR B N 1
ATOM 1369 C CA . THR B 1 62 ? 10.68 -6.461 3.189 1 98.81 62 THR B CA 1
ATOM 1370 C C . THR B 1 62 ? 10.289 -6.379 1.714 1 98.81 62 THR B C 1
ATOM 1372 O O . THR B 1 62 ? 11.117 -6.012 0.873 1 98.81 62 THR B O 1
ATOM 1375 N N . MET B 1 63 ? 9.109 -6.734 1.386 1 98.75 63 MET B N 1
ATOM 1376 C CA . MET B 1 63 ? 8.602 -6.762 0.017 1 98.75 63 MET B CA 1
ATOM 1377 C C . MET B 1 63 ? 7.117 -6.41 -0.021 1 98.75 63 MET B C 1
ATOM 1379 O O . MET B 1 63 ? 6.391 -6.66 0.944 1 98.75 63 MET B O 1
ATOM 1383 N N . LEU B 1 64 ? 6.742 -5.801 -1.107 1 98.81 64 LEU B N 1
ATOM 1384 C CA . LEU B 1 64 ? 5.324 -5.5 -1.282 1 98.81 64 LEU B CA 1
ATOM 1385 C C . LEU B 1 64 ? 4.883 -5.773 -2.717 1 98.81 64 LEU B C 1
ATOM 1387 O O . LEU B 1 64 ? 5.719 -5.852 -3.623 1 98.81 64 LEU B O 1
ATOM 1391 N N . ALA B 1 65 ? 3.643 -5.926 -2.885 1 98.5 65 ALA B N 1
ATOM 1392 C CA . ALA B 1 65 ? 2.992 -5.984 -4.191 1 98.5 65 ALA B CA 1
ATOM 1393 C C . ALA B 1 65 ? 1.69 -5.184 -4.191 1 98.5 65 ALA B C 1
ATOM 1395 O O . ALA B 1 65 ? 0.925 -5.234 -3.227 1 98.5 65 ALA B O 1
ATOM 1396 N N . VAL B 1 66 ? 1.498 -4.406 -5.234 1 97.5 66 VAL B N 1
ATOM 1397 C CA . VAL B 1 66 ? 0.249 -3.693 -5.473 1 97.5 66 VAL B CA 1
ATOM 1398 C C . VAL B 1 66 ? -0.41 -4.207 -6.75 1 97.5 66 VAL B C 1
ATOM 1400 O O . VAL B 1 66 ? 0.189 -4.164 -7.824 1 97.5 66 VAL B O 1
ATOM 1403 N N . THR B 1 67 ? -1.599 -4.684 -6.609 1 97 67 THR B N 1
ATOM 1404 C CA . THR B 1 67 ? -2.359 -5.176 -7.754 1 97 67 THR B CA 1
ATOM 1405 C C . THR B 1 67 ? -3.684 -4.43 -7.883 1 97 67 THR B C 1
ATOM 1407 O O . THR B 1 67 ? -4.375 -4.203 -6.891 1 97 67 THR B O 1
ATOM 1410 N N . VAL B 1 68 ? -4.027 -4.051 -9.094 1 96.19 68 VAL B N 1
ATOM 1411 C CA . VAL B 1 68 ? -5.227 -3.262 -9.367 1 96.19 68 VAL B CA 1
ATOM 1412 C C . VAL B 1 68 ? -6.176 -4.059 -10.258 1 96.19 68 VAL B C 1
ATOM 1414 O O . VAL B 1 68 ? -5.758 -4.625 -11.273 1 96.19 68 VAL B O 1
ATOM 1417 N N . PHE B 1 69 ? -7.41 -4.035 -9.859 1 96.44 69 PHE B N 1
ATOM 1418 C CA . PHE B 1 69 ? -8.477 -4.734 -10.57 1 96.44 69 PHE B CA 1
ATOM 1419 C C . PHE B 1 69 ? -9.57 -3.768 -10.992 1 96.44 69 PHE B C 1
ATOM 1421 O O . PHE B 1 69 ? -9.836 -2.777 -10.305 1 96.44 69 PHE B O 1
ATOM 1428 N N . LYS B 1 70 ? -10.203 -4.09 -12.023 1 93.69 70 LYS B N 1
ATOM 1429 C CA . LYS B 1 70 ? -11.281 -3.232 -12.523 1 93.69 70 LYS B CA 1
ATOM 1430 C C . LYS B 1 70 ? -12.539 -3.391 -11.68 1 93.69 70 LYS B C 1
ATOM 1432 O O . LYS B 1 70 ? -13.398 -2.502 -11.664 1 93.69 70 LYS B O 1
ATOM 1437 N N . SER B 1 71 ? -12.672 -4.594 -11.016 1 93.81 71 SER B N 1
ATOM 1438 C CA . SER B 1 71 ? -13.906 -4.879 -10.289 1 93.81 71 SER B CA 1
ATOM 1439 C C . SER B 1 71 ? -13.648 -5.828 -9.117 1 93.81 71 SER B C 1
ATOM 1441 O O . SER B 1 71 ? -12.609 -6.48 -9.055 1 93.81 71 SER B O 1
ATOM 1443 N N . ARG B 1 72 ? -14.625 -5.855 -8.227 1 95.12 72 ARG B N 1
ATOM 1444 C CA . ARG B 1 72 ? -14.586 -6.805 -7.121 1 95.12 72 ARG B CA 1
ATOM 1445 C C . ARG B 1 72 ? -14.602 -8.242 -7.629 1 95.12 72 ARG B C 1
ATOM 1447 O O . ARG B 1 72 ? -13.961 -9.117 -7.043 1 95.12 72 ARG B O 1
ATOM 1454 N N . GLU B 1 73 ? -15.312 -8.445 -8.719 1 95.88 73 GLU B N 1
ATOM 1455 C CA . GLU B 1 73 ? -15.375 -9.781 -9.305 1 95.88 73 GLU B CA 1
ATOM 1456 C C . GLU B 1 73 ? -14 -10.242 -9.773 1 95.88 73 GLU B C 1
ATOM 1458 O O . GLU B 1 73 ? -13.602 -11.383 -9.531 1 95.88 73 GLU B O 1
ATOM 1463 N N . ASP B 1 74 ? -13.312 -9.383 -10.414 1 96.56 74 ASP B N 1
ATOM 1464 C CA . ASP B 1 74 ? -11.969 -9.719 -10.859 1 96.56 74 ASP B CA 1
ATOM 1465 C C . ASP B 1 74 ? -11.047 -10 -9.672 1 96.56 74 ASP B C 1
ATOM 1467 O O . ASP B 1 74 ? -10.242 -10.93 -9.711 1 96.56 74 ASP B O 1
ATOM 1471 N N . PHE B 1 75 ? -11.203 -9.234 -8.648 1 97.12 75 PHE B N 1
ATOM 1472 C CA . PHE B 1 75 ? -10.414 -9.469 -7.438 1 97.12 75 PHE B CA 1
ATOM 1473 C C . PHE B 1 75 ? -10.727 -10.836 -6.852 1 97.12 75 PHE B C 1
ATOM 1475 O O . PHE B 1 75 ? -9.812 -11.586 -6.492 1 97.12 75 PHE B O 1
ATOM 1482 N N . ASP B 1 76 ? -11.977 -11.117 -6.754 1 97 76 ASP B N 1
ATOM 1483 C CA . ASP B 1 76 ? -12.391 -12.391 -6.172 1 97 76 ASP B CA 1
ATOM 1484 C C . ASP B 1 76 ? -11.852 -13.57 -6.98 1 97 76 ASP B C 1
ATOM 1486 O O . ASP B 1 76 ? -11.414 -14.57 -6.414 1 97 76 ASP B O 1
ATOM 1490 N N . TYR B 1 77 ? -11.93 -13.422 -8.25 1 98.06 77 TYR B N 1
ATOM 1491 C CA . TYR B 1 77 ? -11.352 -14.453 -9.102 1 98.06 77 TYR B CA 1
ATOM 1492 C C . TYR B 1 77 ? -9.867 -14.617 -8.82 1 98.06 77 TYR B C 1
ATOM 1494 O O . TYR B 1 77 ? -9.383 -15.742 -8.633 1 98.06 77 TYR B O 1
ATOM 1502 N N . TYR B 1 78 ? -9.172 -13.547 -8.766 1 98.25 78 TYR B N 1
ATOM 1503 C CA . TYR B 1 78 ? -7.742 -13.531 -8.469 1 98.25 78 TYR B CA 1
ATOM 1504 C C . TYR B 1 78 ? -7.449 -14.25 -7.16 1 98.25 78 TYR B C 1
ATOM 1506 O O . TYR B 1 78 ? -6.586 -15.133 -7.109 1 98.25 78 TYR B O 1
ATOM 1514 N N . ASP B 1 79 ? -8.195 -13.898 -6.164 1 97.31 79 ASP B N 1
ATOM 1515 C CA . ASP B 1 79 ? -7.922 -14.328 -4.797 1 97.31 79 ASP B CA 1
ATOM 1516 C C . ASP B 1 79 ? -8.289 -15.797 -4.605 1 97.31 79 ASP B C 1
ATOM 1518 O O . ASP B 1 79 ? -7.59 -16.531 -3.895 1 97.31 79 ASP B O 1
ATOM 1522 N N . LYS B 1 80 ? -9.312 -16.281 -5.348 1 96.75 80 LYS B N 1
ATOM 1523 C CA . LYS B 1 80 ? -9.883 -17.578 -4.988 1 96.75 80 LYS B CA 1
ATOM 1524 C C . LYS B 1 80 ? -9.664 -18.594 -6.098 1 96.75 80 LYS B C 1
ATOM 1526 O O . LYS B 1 80 ? -9.664 -19.797 -5.848 1 96.75 80 LYS B O 1
ATOM 1531 N N . GLU B 1 81 ? -9.453 -18.109 -7.34 1 97.19 81 GLU B N 1
ATOM 1532 C CA . GLU B 1 81 ? -9.578 -19.062 -8.438 1 97.19 81 GLU B CA 1
ATOM 1533 C C . GLU B 1 81 ? -8.352 -19.016 -9.352 1 97.19 81 GLU B C 1
ATOM 1535 O O . GLU B 1 81 ? -8.078 -19.969 -10.078 1 97.19 81 GLU B O 1
ATOM 1540 N N . CYS B 1 82 ? -7.684 -17.984 -9.375 1 97.56 82 CYS B N 1
ATOM 1541 C CA . CYS B 1 82 ? -6.598 -17.797 -10.328 1 97.56 82 CYS B CA 1
ATOM 1542 C C . CYS B 1 82 ? -5.453 -18.766 -10.055 1 97.56 82 CYS B C 1
ATOM 1544 O O . CYS B 1 82 ? -4.809 -18.703 -9.008 1 97.56 82 CYS B O 1
ATOM 1546 N N . ALA B 1 83 ? -5.129 -19.578 -11.031 1 96.62 83 ALA B N 1
ATOM 1547 C CA . ALA B 1 83 ? -4.082 -20.594 -10.891 1 96.62 83 ALA B CA 1
ATOM 1548 C C . ALA B 1 83 ? -2.707 -19.938 -10.766 1 96.62 83 ALA B C 1
ATOM 1550 O O . ALA B 1 83 ? -1.854 -20.422 -10.016 1 96.62 83 ALA B O 1
ATOM 1551 N N . ALA B 1 84 ? -2.533 -18.906 -11.523 1 96.94 84 ALA B N 1
ATOM 1552 C CA . ALA B 1 84 ? -1.25 -18.203 -11.461 1 96.94 84 ALA B CA 1
ATOM 1553 C C . ALA B 1 84 ? -0.994 -17.641 -10.062 1 96.94 84 ALA B C 1
ATOM 1555 O O . ALA B 1 84 ? 0.118 -17.75 -9.539 1 96.94 84 ALA B O 1
ATOM 1556 N N . HIS B 1 85 ? -1.993 -17.016 -9.484 1 98.25 85 HIS B N 1
ATOM 1557 C CA . HIS B 1 85 ? -1.845 -16.484 -8.133 1 98.25 85 HIS B CA 1
ATOM 1558 C C . HIS B 1 85 ? -1.638 -17.609 -7.117 1 98.25 85 HIS B C 1
ATOM 1560 O O . HIS B 1 85 ? -0.864 -17.453 -6.172 1 98.25 85 HIS B O 1
ATOM 1566 N N . LYS B 1 86 ? -2.303 -18.734 -7.297 1 97.81 86 LYS B N 1
ATOM 1567 C CA . LYS B 1 86 ? -2.119 -19.891 -6.418 1 97.81 86 LYS B CA 1
ATOM 1568 C C . LYS B 1 86 ? -0.665 -20.359 -6.414 1 97.81 86 LYS B C 1
ATOM 1570 O O . LYS B 1 86 ? -0.1 -20.625 -5.355 1 97.81 86 LYS B O 1
ATOM 1575 N N . LYS B 1 87 ? -0.087 -20.453 -7.566 1 97.62 87 LYS B N 1
ATOM 1576 C CA . LYS B 1 87 ? 1.312 -20.844 -7.684 1 97.62 87 LYS B CA 1
ATOM 1577 C C . LYS B 1 87 ? 2.227 -19.875 -6.941 1 97.62 87 LYS B C 1
ATOM 1579 O O . LYS B 1 87 ? 3.166 -20.297 -6.262 1 97.62 87 LYS B O 1
ATOM 1584 N N . LEU B 1 88 ? 1.952 -18.609 -7.086 1 98.38 88 LEU B N 1
ATOM 1585 C CA . LEU B 1 88 ? 2.709 -17.578 -6.387 1 98.38 88 LEU B CA 1
ATOM 1586 C C . LEU B 1 88 ? 2.607 -17.766 -4.875 1 98.38 88 LEU B C 1
ATOM 1588 O O . LEU B 1 88 ? 3.621 -17.75 -4.176 1 98.38 88 LEU B O 1
ATOM 1592 N N . ARG B 1 89 ? 1.409 -17.969 -4.398 1 97.81 89 ARG B N 1
ATOM 1593 C CA . ARG B 1 89 ? 1.182 -18.156 -2.969 1 97.81 89 ARG B CA 1
ATOM 1594 C C . ARG B 1 89 ? 1.952 -19.375 -2.449 1 97.81 89 ARG B C 1
ATOM 1596 O O . ARG B 1 89 ? 2.566 -19.312 -1.383 1 97.81 89 ARG B O 1
ATOM 1603 N N . GLU B 1 90 ? 1.911 -20.406 -3.164 1 98.25 90 GLU B N 1
ATOM 1604 C CA . GLU B 1 90 ? 2.592 -21.641 -2.768 1 98.25 90 GLU B CA 1
ATOM 1605 C C . GLU B 1 90 ? 4.102 -21.438 -2.68 1 98.25 90 GLU B C 1
ATOM 1607 O O . GLU B 1 90 ? 4.77 -22.047 -1.849 1 98.25 90 GLU B O 1
ATOM 1612 N N . PHE B 1 91 ? 4.598 -20.625 -3.482 1 98.56 91 PHE B N 1
ATOM 1613 C CA . PHE B 1 91 ? 6.027 -20.344 -3.477 1 98.56 91 PHE B CA 1
ATOM 1614 C C . PHE B 1 91 ? 6.402 -19.5 -2.266 1 98.56 91 PHE B C 1
ATOM 1616 O O . PHE B 1 91 ? 7.387 -19.781 -1.581 1 98.56 91 PHE B O 1
ATOM 1623 N N . ILE B 1 92 ? 5.586 -18.484 -1.955 1 98.62 92 ILE B N 1
ATOM 1624 C CA . ILE B 1 92 ? 5.977 -17.453 -0.989 1 98.62 92 ILE B CA 1
ATOM 1625 C C . ILE B 1 92 ? 5.703 -17.953 0.428 1 98.62 92 ILE B C 1
ATOM 1627 O O . ILE B 1 92 ? 6.461 -17.672 1.354 1 98.62 92 ILE B O 1
ATOM 1631 N N . THR B 1 93 ? 4.703 -18.719 0.6 1 98.5 93 THR B N 1
ATOM 1632 C CA . THR B 1 93 ? 4.191 -19.062 1.917 1 98.5 93 THR B CA 1
ATOM 1633 C C . THR B 1 93 ? 5.281 -19.719 2.764 1 98.5 93 THR B C 1
ATOM 1635 O O . THR B 1 93 ? 5.52 -19.312 3.9 1 98.5 93 THR B O 1
ATOM 1638 N N . PRO B 1 94 ? 6.02 -20.672 2.271 1 98.62 94 PRO B N 1
ATOM 1639 C CA . PRO B 1 94 ? 7.039 -21.297 3.123 1 98.62 94 PRO B CA 1
ATOM 1640 C C . PRO B 1 94 ? 8.266 -20.391 3.311 1 98.62 94 PRO B C 1
ATOM 1642 O O . PRO B 1 94 ? 9.172 -20.734 4.078 1 98.62 94 PRO B O 1
ATOM 1645 N N . ARG B 1 95 ? 8.32 -19.281 2.639 1 98.69 95 ARG B N 1
ATOM 1646 C CA . ARG B 1 95 ? 9.523 -18.453 2.621 1 98.69 95 ARG B CA 1
ATOM 1647 C C . ARG B 1 95 ? 9.32 -17.188 3.434 1 98.69 95 ARG B C 1
ATOM 1649 O O . ARG B 1 95 ? 10.258 -16.406 3.631 1 98.69 95 ARG B O 1
ATOM 1656 N N . ARG B 1 96 ? 8.094 -17 3.889 1 98.5 96 ARG B N 1
ATOM 1657 C CA . ARG B 1 96 ? 7.793 -15.773 4.633 1 98.5 96 ARG B CA 1
ATOM 1658 C C . ARG B 1 96 ? 7.547 -16.078 6.105 1 98.5 96 ARG B C 1
ATOM 1660 O O . ARG B 1 96 ? 7.09 -17.172 6.453 1 98.5 96 ARG B O 1
ATOM 1667 N N . THR B 1 97 ? 7.785 -15.055 6.977 1 98.5 97 THR B N 1
ATOM 1668 C CA . THR B 1 97 ? 7.523 -15.164 8.406 1 98.5 97 THR B CA 1
ATOM 1669 C C . THR B 1 97 ? 6.297 -14.344 8.797 1 98.5 97 THR B C 1
ATOM 1671 O O . THR B 1 97 ? 5.809 -14.445 9.922 1 98.5 97 THR B O 1
ATOM 1674 N N . GLY B 1 98 ? 5.766 -13.539 7.93 1 98.19 98 GLY B N 1
ATOM 1675 C CA . GLY B 1 98 ? 4.598 -12.703 8.125 1 98.19 98 GLY B CA 1
ATOM 1676 C C . GLY B 1 98 ? 4.109 -12.047 6.848 1 98.19 98 GLY B C 1
ATOM 1677 O O . GLY B 1 98 ? 4.832 -12.008 5.852 1 98.19 98 GLY B O 1
ATOM 1678 N N . PHE B 1 99 ? 2.863 -11.641 6.883 1 98.69 99 PHE B N 1
ATOM 1679 C CA . PHE B 1 99 ? 2.293 -10.93 5.746 1 98.69 99 PHE B CA 1
ATOM 1680 C C . PHE B 1 99 ? 1.062 -10.133 6.164 1 98.69 99 PHE B C 1
ATOM 1682 O O . PHE B 1 99 ? 0.541 -10.32 7.266 1 98.69 99 PHE B O 1
ATOM 1689 N N . ALA B 1 100 ? 0.68 -9.211 5.332 1 98.69 100 ALA B N 1
ATOM 1690 C CA . ALA B 1 100 ? -0.588 -8.484 5.406 1 98.69 100 ALA B CA 1
ATOM 1691 C C . ALA B 1 100 ? -1.169 -8.25 4.012 1 98.69 100 ALA B C 1
ATOM 1693 O O . ALA B 1 100 ? -0.429 -7.992 3.061 1 98.69 100 ALA B O 1
ATOM 1694 N N . THR B 1 101 ? -2.457 -8.398 3.896 1 98.62 101 THR B N 1
ATOM 1695 C CA . THR B 1 101 ? -3.172 -8.062 2.672 1 98.62 101 THR B CA 1
ATOM 1696 C C . THR B 1 101 ? -4.211 -6.973 2.934 1 98.62 101 THR B C 1
ATOM 1698 O O . THR B 1 101 ? -5.156 -7.184 3.697 1 98.62 101 THR B O 1
ATOM 1701 N N . ILE B 1 102 ? -4.035 -5.855 2.256 1 98.69 102 ILE B N 1
ATOM 1702 C CA . ILE B 1 102 ? -4.898 -4.691 2.408 1 98.69 102 ILE B CA 1
ATOM 1703 C C . ILE B 1 102 ? -5.707 -4.477 1.132 1 98.69 102 ILE B C 1
ATOM 1705 O O . ILE B 1 102 ? -5.148 -4.422 0.036 1 98.69 102 ILE B O 1
ATOM 1709 N N . GLN B 1 103 ? -7.031 -4.398 1.306 1 98.31 103 GLN B N 1
ATOM 1710 C CA . GLN B 1 103 ? -7.898 -4.098 0.174 1 98.31 103 GLN B CA 1
ATOM 1711 C C . GLN B 1 103 ? -8.555 -2.727 0.332 1 98.31 103 GLN B C 1
ATOM 1713 O O . GLN B 1 103 ? -8.977 -2.357 1.429 1 98.31 103 GLN B O 1
ATOM 1718 N N . TYR B 1 104 ? -8.664 -2.074 -0.819 1 97.81 104 TYR B N 1
ATOM 1719 C CA . TYR B 1 104 ? -9.398 -0.811 -0.802 1 97.81 104 TYR B CA 1
ATOM 1720 C C . TYR B 1 104 ? -9.883 -0.446 -2.197 1 97.81 104 TYR B C 1
ATOM 1722 O O . TYR B 1 104 ? -9.469 -1.05 -3.188 1 97.81 104 TYR B O 1
ATOM 1730 N N . GLU B 1 105 ? -10.82 0.451 -2.201 1 95.62 105 GLU B N 1
ATOM 1731 C CA . GLU B 1 105 ? -11.336 0.991 -3.457 1 95.62 105 GLU B CA 1
ATOM 1732 C C . GLU B 1 105 ? -10.711 2.35 -3.768 1 95.62 105 GLU B C 1
ATOM 1734 O O . GLU B 1 105 ? -10.5 3.16 -2.865 1 95.62 105 GLU B O 1
ATOM 1739 N N . SER B 1 106 ? -10.398 2.502 -5.012 1 93.5 106 SER B N 1
ATOM 1740 C CA . SER B 1 106 ? -9.711 3.725 -5.418 1 93.5 106 SER B CA 1
ATOM 1741 C C . SER B 1 106 ? -10.383 4.352 -6.637 1 93.5 106 SER B C 1
ATOM 1743 O O . SER B 1 106 ? -10.828 3.645 -7.539 1 93.5 106 SER B O 1
ATOM 1745 N N . GLU B 1 107 ? -10.461 5.672 -6.586 1 87.25 107 GLU B N 1
ATOM 1746 C CA . GLU B 1 107 ? -10.938 6.41 -7.754 1 87.25 107 GLU B CA 1
ATOM 1747 C C . GLU B 1 107 ? -9.781 6.863 -8.633 1 87.25 107 GLU B C 1
ATOM 1749 O O . GLU B 1 107 ? -9.992 7.434 -9.703 1 87.25 107 GLU B O 1
ATOM 1754 N N . LEU B 1 108 ? -8.664 6.68 -8.023 1 73.19 108 LEU B N 1
ATOM 1755 C CA . LEU B 1 108 ? -7.473 7.059 -8.781 1 73.19 108 LEU B CA 1
ATOM 1756 C C . LEU B 1 108 ? -7.094 5.965 -9.781 1 73.19 108 LEU B C 1
ATOM 1758 O O . LEU B 1 108 ? -7.238 4.777 -9.484 1 73.19 108 LEU B O 1
ATOM 1762 N N . GLY B 1 109 ? -7.273 6.285 -11.078 1 57.09 109 GLY B N 1
ATOM 1763 C CA . GLY B 1 109 ? -6.902 5.348 -12.125 1 57.09 109 GLY B CA 1
ATOM 1764 C C . GLY B 1 109 ? -5.605 4.617 -11.836 1 57.09 109 GLY B C 1
ATOM 1765 O O . GLY B 1 109 ? -4.965 4.855 -10.812 1 57.09 109 GLY B O 1
ATOM 1766 N N . PRO B 1 110 ? -5.309 3.512 -12.648 1 52.25 110 PRO B N 1
ATOM 1767 C CA . PRO B 1 110 ? -4.023 2.82 -12.523 1 52.25 110 PRO B CA 1
ATOM 1768 C C . PRO B 1 110 ? -2.828 3.76 -12.672 1 52.25 110 PRO B C 1
ATOM 1770 O O . PRO B 1 110 ? -2.951 4.828 -13.273 1 52.25 110 PRO B O 1
#

Sequence (220 aa):
MSSKTVKRITLFKIPKEEDIDGALAQYEILRSTAQKDGKPYIISNEATRVTNSSDERAQGYTMLAVTVFKSREDFDYYDKECAAHKKLREFITPRRTGFATIQYESELGPMSSKTVKRITLFKIPKEEDIDGALAQYEILRSTAQKDGKPYIISNEATRVTNSSDERAQGYTMLAVTVFKSREDFDYYDKECAAHKKLREFITPRRTGFATIQYESELGP

Solvent-accessible surface area (backbone atoms only — not comparable to full-atom values): 11775 Å² total; per-residue (Å²): 123,84,72,52,28,33,35,37,42,37,39,30,20,45,86,46,67,69,56,48,54,50,48,51,51,42,51,52,49,30,72,74,60,45,54,58,94,86,29,79,55,70,73,46,72,51,69,47,59,33,72,41,37,87,38,77,50,23,68,59,29,36,32,37,34,42,39,32,21,69,35,68,66,51,43,50,39,46,78,74,63,31,64,43,51,50,55,41,47,65,62,42,56,85,56,39,84,47,68,34,44,43,36,32,75,33,72,66,72,115,124,83,73,53,27,32,37,35,41,36,38,29,19,44,87,46,68,70,55,48,52,51,47,50,52,41,51,54,49,30,73,76,59,43,54,56,94,87,30,79,56,69,74,46,74,50,67,48,61,34,70,40,35,86,38,76,50,22,68,59,29,34,31,38,34,43,37,33,20,67,35,69,66,51,43,50,40,46,76,74,64,30,63,44,52,51,54,41,48,64,61,43,57,85,55,40,86,46,67,33,46,44,35,31,74,32,70,66,70,114

Secondary structure (DSSP, 8-state):
---PEEEEEEEEE---HHHHHHHHHHHHHHHHH--BTTB--EEEEEEEE-TTTTSGGGTT--EEEEEEESSHHHHHHHHHT-HHHHHHHHHHGGG-SEEEEEEEEE-S--/---PEEEEEEEEE---HHHHHHHHHHHHHHHHH--BTTB--EEEEEEEE-TTTTSGGGTT--EEEEEEESSHHHHHHHHHT-HHHHHHHHHHGGG-SEEEEEEEEE-S--

Organism: NCBI:txid86049

Nearest PDB structures (foldseek):
  8ozo-assembly1_A  TM=8.499E-01  e=4.565E-07  Populus tremula
  5xzq-assembly2_D  TM=7.843E-01  e=7.311E-07  Passiflora edulis
  8oz4-assembly1_A  TM=7.520E-01  e=1.095E-06  Populus tremula
  3hf5-assembly2_C  TM=6.376E-01  e=1.319E-05  Pseudomonas reinekei
  1r6y-assembly1_A  TM=7.367E-01  e=8.543E-04  Escherichia coli

Foldseek 3Di:
DLQKKKKKKKWFQFPDPVLLVVLQVLVVVCQVPWDDPNHDFWPDKDKDFDPVCVDVVSVRTTIMMMTIGSDPVSVCCLVPPTPSNVVSCVSCVVRTPDMDMDMDIDSDDD/DLQKKKKKKKWFQFPDPVLLVVLQVLVVVCQVDWDDPNHDFWPDKDKDFDPVCVDVVSVRTTIMMMTIGSDPVSVCCLVPPTPSNVVSCVSCVVRTPDMDMDMDIDSDDD

InterPro domains:
  IPR011008 Dimeric alpha-beta barrel [SSF54909] (6-105)
  IPR013097 Stress responsive alpha+beta-barrel [PF07876] (6-97)
  IPR013097 Stress responsive alpha+beta-barrel [PS51502] (6-104)
  IPR013097 Stress responsive alpha+beta-barrel [SM00886] (6-106)

pLDDT: mean 94.93, std 9.73, range [38.62, 98.88]